Protein AF-0000000083542911 (afdb_homodimer)

Nearest PDB structures (foldseek):
  7opk-assembly1_A  TM=9.463E-01  e=7.053E-17  Thermochaetoides thermophila DSM 1495
  5fir-assembly5_I  TM=8.787E-01  e=2.063E-17  Caenorhabditis elegans
  6q8y-assembly1_z  TM=8.697E-01  e=1.049E-17  Saccharomyces cerevisiae
  9fms-assembly1_B  TM=9.116E-01  e=2.133E-16  Saccharomyces cerevisiae
  8yfr-assembly1_R  TM=8.924E-01  e=2.506E-13  Komagataella phaffii

Structure (mmCIF, N/CA/C/O backbone):
data_AF-0000000083542911-model_v1
#
loop_
_entity.id
_entity.type
_entity.pdbx_description
1 polymer 'Xrn1 N-terminal domain-containing protein'
#
loop_
_atom_site.group_PDB
_atom_site.id
_atom_site.type_symbol
_atom_site.label_atom_id
_atom_site.label_alt_id
_atom_site.label_comp_id
_atom_site.label_asym_id
_atom_site.label_entity_id
_atom_site.label_seq_id
_atom_site.pdbx_PDB_ins_code
_atom_site.Cartn_x
_atom_site.Cartn_y
_atom_site.Cartn_z
_atom_site.occupancy
_atom_site.B_iso_or_equiv
_atom_site.auth_seq_id
_atom_site.auth_comp_id
_atom_site.auth_asym_id
_atom_site.auth_atom_id
_atom_site.pdbx_PDB_model_num
ATOM 1 N N . MET A 1 1 ? -6.188 -12.906 -20.875 1 40.91 1 MET A N 1
ATOM 2 C CA . MET A 1 1 ? -6.098 -11.484 -20.562 1 40.91 1 MET A CA 1
ATOM 3 C C . MET A 1 1 ? -5.008 -11.227 -19.516 1 40.91 1 MET A C 1
ATOM 5 O O . MET A 1 1 ? -4.824 -12.016 -18.594 1 40.91 1 MET A O 1
ATOM 9 N N . LEU A 1 2 ? -4.004 -10.461 -19.922 1 53.75 2 LEU A N 1
ATOM 10 C CA . LEU A 1 2 ? -2.838 -10.188 -19.094 1 53.75 2 LEU A CA 1
ATOM 11 C C . LEU A 1 2 ? -3.26 -9.695 -17.703 1 53.75 2 LEU A C 1
ATOM 13 O O . LEU A 1 2 ? -4.199 -8.898 -17.594 1 53.75 2 LEU A O 1
ATOM 17 N N . SER A 1 3 ? -2.93 -10.5 -16.672 1 61.34 3 SER A N 1
ATOM 18 C CA . SER A 1 3 ? -3.273 -10.148 -15.305 1 61.34 3 SER A CA 1
ATOM 19 C C . SER A 1 3 ? -2.777 -8.75 -14.953 1 61.34 3 SER A C 1
ATOM 21 O O . SER A 1 3 ? -1.57 -8.5 -14.945 1 61.34 3 SER A O 1
ATOM 23 N N . ILE A 1 4 ? -3.604 -7.703 -15.336 1 64.44 4 ILE A N 1
ATOM 24 C CA . ILE A 1 4 ? -3.275 -6.344 -14.914 1 64.44 4 ILE A CA 1
ATOM 25 C C . ILE A 1 4 ? -3.598 -6.172 -13.43 1 64.44 4 ILE A C 1
ATOM 27 O O . ILE A 1 4 ? -4.68 -6.551 -12.977 1 64.44 4 ILE A O 1
ATOM 31 N N . PRO A 1 5 ? -2.443 -5.676 -12.773 1 71.88 5 PRO A N 1
ATOM 32 C CA . PRO A 1 5 ? -2.697 -5.457 -11.344 1 71.88 5 PRO A CA 1
ATOM 33 C C . PRO A 1 5 ? -3.902 -4.555 -11.094 1 71.88 5 PRO A C 1
ATOM 35 O O . PRO A 1 5 ? -4.133 -3.6 -11.836 1 71.88 5 PRO A O 1
ATOM 38 N N . GLU A 1 6 ? -4.82 -5.09 -10.398 1 77.62 6 GLU A N 1
ATOM 39 C CA . GLU A 1 6 ? -5.938 -4.301 -9.883 1 77.62 6 GLU A CA 1
ATOM 40 C C . GLU A 1 6 ? -5.887 -4.195 -8.359 1 77.62 6 GLU A C 1
ATOM 42 O O . GLU A 1 6 ? -5.309 -5.055 -7.695 1 77.62 6 GLU A O 1
ATOM 47 N N . PHE A 1 7 ? -6.242 -2.969 -7.895 1 86.75 7 PHE A N 1
ATOM 48 C CA . PHE A 1 7 ? -6.379 -2.793 -6.453 1 86.75 7 PHE A CA 1
ATOM 49 C C . PHE A 1 7 ? -7.848 -2.824 -6.039 1 86.75 7 PHE A C 1
ATOM 51 O O . PHE A 1 7 ? -8.672 -2.09 -6.59 1 86.75 7 PHE A O 1
ATOM 58 N N . ASP A 1 8 ? -8.125 -3.709 -5.098 1 92.25 8 ASP A N 1
ATOM 59 C CA . ASP A 1 8 ? -9.5 -3.766 -4.598 1 92.25 8 ASP A CA 1
ATOM 60 C C . ASP A 1 8 ? -9.719 -2.744 -3.482 1 92.25 8 ASP A C 1
ATOM 62 O O . ASP A 1 8 ? -10.68 -1.98 -3.516 1 92.25 8 ASP A O 1
ATOM 66 N N . ASN A 1 9 ? -8.773 -2.736 -2.594 1 92.88 9 ASN A N 1
ATOM 67 C CA . ASN A 1 9 ? -8.906 -1.873 -1.426 1 92.88 9 ASN A CA 1
ATOM 68 C C . ASN A 1 9 ? -7.699 -0.955 -1.265 1 92.88 9 ASN A C 1
ATOM 70 O O . ASN A 1 9 ? -6.562 -1.379 -1.473 1 92.88 9 ASN A O 1
ATOM 74 N N . LEU A 1 10 ? -7.965 0.301 -0.936 1 93.88 10 LEU A N 1
ATOM 75 C CA . LEU A 1 10 ? -6.934 1.281 -0.608 1 93.88 10 LEU A CA 1
ATOM 76 C C . LEU A 1 10 ? -7.117 1.807 0.812 1 93.88 10 LEU A C 1
ATOM 78 O O . LEU A 1 10 ? -8.211 2.25 1.179 1 93.88 10 LEU A O 1
ATOM 82 N N . TYR A 1 11 ? -6.062 1.705 1.579 1 92.19 11 TYR A N 1
ATOM 83 C CA . TYR A 1 11 ? -6.055 2.209 2.947 1 92.19 11 TYR A CA 1
ATOM 84 C C . TYR A 1 11 ? -5.008 3.301 3.123 1 92.19 11 TYR A C 1
ATOM 86 O O . TYR A 1 11 ? -3.822 3.082 2.863 1 92.19 11 TYR A O 1
ATOM 94 N N . LEU A 1 12 ? -5.504 4.43 3.613 1 92.12 12 LEU A N 1
ATOM 95 C CA . LEU A 1 12 ? -4.602 5.555 3.83 1 92.12 12 LEU A CA 1
ATOM 96 C C . LEU A 1 12 ? -4.492 5.883 5.316 1 92.12 12 LEU A C 1
ATOM 98 O O . LEU A 1 12 ? -5.504 6.129 5.977 1 92.12 12 LEU A O 1
ATOM 102 N N . ASP A 1 13 ? -3.318 5.824 5.809 1 88.5 13 ASP A N 1
ATOM 103 C CA . ASP A 1 13 ? -3.039 6.527 7.059 1 88.5 13 ASP A CA 1
ATOM 104 C C . ASP A 1 13 ? -2.855 8.023 6.816 1 88.5 13 ASP A C 1
ATOM 106 O O . ASP A 1 13 ? -1.821 8.453 6.301 1 88.5 13 ASP A O 1
ATOM 110 N N . MET A 1 14 ? -3.74 8.828 7.246 1 91.44 14 MET A N 1
ATOM 111 C CA . MET A 1 14 ? -3.84 10.234 6.867 1 91.44 14 MET A CA 1
ATOM 112 C C . MET A 1 14 ? -2.785 11.07 7.586 1 91.44 14 MET A C 1
ATOM 114 O O . MET A 1 14 ? -2.479 12.188 7.168 1 91.44 14 MET A O 1
ATOM 118 N N . ASN A 1 15 ? -2.271 10.547 8.695 1 84.56 15 ASN A N 1
ATOM 119 C CA . ASN A 1 15 ? -1.372 11.359 9.508 1 84.56 15 ASN A CA 1
ATOM 120 C C . ASN A 1 15 ? -0.119 11.758 8.734 1 84.56 15 ASN A C 1
ATOM 122 O O . ASN A 1 15 ? 0.344 12.898 8.828 1 84.56 15 ASN A O 1
ATOM 126 N N . GLY A 1 16 ? 0.337 10.844 7.988 1 82.88 16 GLY A N 1
ATOM 127 C CA . GLY A 1 16 ? 1.483 11.18 7.156 1 82.88 16 GLY A CA 1
ATOM 128 C C . GLY A 1 16 ? 1.177 12.234 6.113 1 82.88 16 GLY A C 1
ATOM 129 O O . GLY A 1 16 ? 1.995 13.117 5.855 1 82.88 16 GLY A O 1
ATOM 130 N N . ILE A 1 17 ? 0.087 12.164 5.523 1 89.38 17 ILE A N 1
ATOM 131 C CA . ILE A 1 17 ? -0.349 13.102 4.5 1 89.38 17 ILE A CA 1
ATOM 132 C C . ILE A 1 17 ? -0.564 14.484 5.125 1 89.38 17 ILE A C 1
ATOM 134 O O . ILE A 1 17 ? -0.103 15.492 4.59 1 89.38 17 ILE A O 1
ATOM 138 N N . ILE A 1 18 ? -1.2 14.5 6.273 1 90 18 ILE A N 1
ATOM 139 C CA . ILE A 1 18 ? -1.482 15.75 6.977 1 90 18 ILE A CA 1
ATOM 140 C C . ILE A 1 18 ? -0.172 16.422 7.363 1 90 18 ILE A C 1
ATOM 142 O O . ILE A 1 18 ? -0.017 17.641 7.176 1 90 18 ILE A O 1
ATOM 146 N N . HIS A 1 19 ? 0.696 15.664 7.793 1 84.5 19 HIS A N 1
ATOM 147 C CA . HIS A 1 19 ? 1.99 16.219 8.18 1 84.5 19 HIS A CA 1
ATOM 148 C C . HIS A 1 19 ? 2.721 16.812 6.984 1 84.5 19 HIS A C 1
ATOM 150 O O . HIS A 1 19 ? 3.221 17.938 7.047 1 84.5 19 HIS A O 1
ATOM 156 N N . GLN A 1 20 ? 2.744 16.094 5.973 1 85.06 20 GLN A N 1
ATOM 157 C CA . GLN A 1 20 ? 3.463 16.531 4.777 1 85.06 20 GLN A CA 1
ATOM 158 C C . GLN A 1 20 ? 2.85 17.797 4.195 1 85.06 20 GLN A C 1
ATOM 160 O O . GLN A 1 20 ? 3.564 18.656 3.67 1 85.06 20 GLN A O 1
ATOM 165 N N . CYS A 1 21 ? 1.582 17.891 4.27 1 90.69 21 CYS A N 1
ATOM 166 C CA . CYS A 1 21 ? 0.898 19.047 3.682 1 90.69 21 CYS A CA 1
ATOM 167 C C . CYS A 1 21 ? 0.958 20.25 4.609 1 90.69 21 CYS A C 1
ATOM 169 O O . CYS A 1 21 ? 0.817 21.391 4.164 1 90.69 21 CYS A O 1
ATOM 171 N N . SER A 1 22 ? 1.213 20 5.906 1 89.12 22 SER A N 1
ATOM 172 C CA . SER A 1 22 ? 1.253 21.094 6.863 1 89.12 22 SER A CA 1
ATOM 173 C C . SER A 1 22 ? 2.686 21.547 7.129 1 89.12 22 SER A C 1
ATOM 175 O O . SER A 1 22 ? 2.928 22.719 7.449 1 89.12 22 SER A O 1
ATOM 177 N N . HIS A 1 23 ? 3.576 20.594 7.066 1 83.69 23 HIS A N 1
ATOM 178 C CA . HIS A 1 23 ? 4.988 20.859 7.324 1 83.69 23 HIS A CA 1
ATOM 179 C C . HIS A 1 23 ? 5.875 20.234 6.254 1 83.69 23 HIS A C 1
ATOM 181 O O . HIS A 1 23 ? 6.695 19.375 6.551 1 83.69 23 HIS A O 1
ATOM 187 N N . PRO A 1 24 ? 5.781 20.719 5.055 1 76.5 24 PRO A N 1
ATOM 188 C CA . PRO A 1 24 ? 6.582 20.141 3.977 1 76.5 24 PRO A CA 1
ATOM 189 C C . PRO A 1 24 ? 8.086 20.297 4.195 1 76.5 24 PRO A C 1
ATOM 191 O O . PRO A 1 24 ? 8.875 19.5 3.699 1 76.5 24 PRO A O 1
ATOM 194 N N . ASN A 1 25 ? 8.43 21.406 4.848 1 75.69 25 ASN A N 1
ATOM 195 C CA . ASN A 1 25 ? 9.82 21.672 5.215 1 75.69 25 ASN A CA 1
ATOM 196 C C . ASN A 1 25 ? 9.93 22.219 6.633 1 75.69 25 ASN A C 1
ATOM 198 O O . ASN A 1 25 ? 9.93 23.438 6.832 1 75.69 25 ASN A O 1
ATOM 202 N N . ASP A 1 26 ? 10.195 21.359 7.535 1 72.5 26 ASP A N 1
ATOM 203 C CA . ASP A 1 26 ? 10.195 21.719 8.945 1 72.5 26 ASP A CA 1
ATOM 204 C C . ASP A 1 26 ? 11.359 22.656 9.273 1 72.5 26 ASP A C 1
ATOM 206 O O . ASP A 1 26 ? 11.305 23.406 10.242 1 72.5 26 ASP A O 1
ATOM 210 N N . GLU 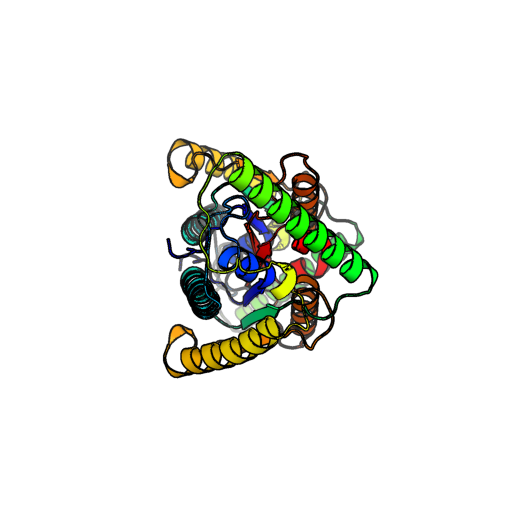A 1 27 ? 12.289 22.641 8.422 1 74.69 27 GLU A N 1
ATOM 211 C CA . GLU A 1 27 ? 13.508 23.375 8.758 1 74.69 27 GLU A CA 1
ATOM 212 C C . GLU A 1 27 ? 13.438 24.812 8.266 1 74.69 27 GLU A C 1
ATOM 214 O O . GLU A 1 27 ? 14.203 25.672 8.719 1 74.69 27 GLU A O 1
ATOM 219 N N . ASP A 1 28 ? 12.492 25.094 7.461 1 81.88 28 ASP A N 1
ATOM 220 C CA . ASP A 1 28 ? 12.406 26.438 6.887 1 81.88 28 ASP A CA 1
ATOM 221 C C . ASP A 1 28 ? 11.633 27.391 7.809 1 81.88 28 ASP A C 1
ATOM 223 O O . ASP A 1 28 ? 10.406 27.328 7.867 1 81.88 28 ASP A O 1
ATOM 227 N N . VAL A 1 29 ? 12.32 28.266 8.422 1 83.75 29 VAL A N 1
ATOM 228 C CA . VAL A 1 29 ? 11.727 29.172 9.398 1 83.75 29 VAL A CA 1
ATOM 229 C C . VAL A 1 29 ? 10.898 30.234 8.672 1 83.75 29 VAL A C 1
ATOM 231 O O . VAL A 1 29 ? 10.102 30.938 9.297 1 83.75 29 VAL A O 1
ATOM 234 N N . HIS A 1 30 ? 11.078 30.375 7.395 1 86.62 30 HIS A N 1
ATOM 235 C CA . HIS A 1 30 ? 10.359 31.406 6.641 1 86.62 30 HIS A CA 1
ATOM 236 C C . HIS A 1 30 ? 9.047 30.859 6.09 1 86.62 30 HIS A C 1
ATOM 238 O O . HIS A 1 30 ? 8.219 31.625 5.59 1 86.62 30 HIS A O 1
ATOM 244 N N . PHE A 1 31 ? 8.859 29.578 6.254 1 87.19 31 PHE A N 1
ATOM 245 C CA . PHE A 1 31 ? 7.699 28.938 5.645 1 87.19 31 PHE A CA 1
ATOM 246 C C . PHE A 1 31 ? 6.43 29.266 6.418 1 87.19 31 PHE A C 1
ATOM 248 O O . PHE A 1 31 ? 6.41 29.203 7.648 1 87.19 31 PHE A O 1
ATOM 255 N N . ARG A 1 32 ? 5.438 29.812 5.574 1 89 32 ARG A N 1
ATOM 256 C CA . ARG A 1 32 ? 4.098 30.047 6.102 1 89 32 ARG A CA 1
ATOM 257 C C . ARG A 1 32 ? 3.037 29.391 5.215 1 89 32 ARG A C 1
ATOM 259 O O . ARG A 1 32 ? 3.195 29.328 3.996 1 89 32 ARG A O 1
ATOM 266 N N . ILE A 1 33 ? 2.002 28.906 5.926 1 90.19 33 ILE A N 1
ATOM 267 C CA . ILE A 1 33 ? 0.922 28.266 5.18 1 90.19 33 ILE A CA 1
ATOM 268 C C . ILE A 1 33 ? -0.397 28.453 5.926 1 90.19 33 ILE A C 1
ATOM 270 O O . ILE A 1 33 ? -0.437 28.375 7.156 1 90.19 33 ILE A O 1
ATOM 274 N N . SER A 1 34 ? -1.466 28.781 5.137 1 91.31 34 SER A N 1
ATOM 275 C CA . SER A 1 34 ? -2.783 28.922 5.75 1 91.31 34 SER A CA 1
ATOM 276 C C . SER A 1 34 ? -3.455 27.562 5.938 1 91.31 34 SER A C 1
ATOM 278 O O . SER A 1 34 ? -3.109 26.594 5.262 1 91.31 34 SER A O 1
ATOM 280 N N . GLU A 1 35 ? -4.414 27.547 6.828 1 93.12 35 GLU A N 1
ATOM 281 C CA . GLU A 1 35 ? -5.18 26.328 7.031 1 93.12 35 GLU A CA 1
ATOM 282 C C . GLU A 1 35 ? -5.93 25.922 5.766 1 93.12 35 GLU A C 1
ATOM 284 O O . GLU A 1 35 ? -6.02 24.734 5.438 1 93.12 35 GLU A O 1
ATOM 289 N N . GLU A 1 36 ? -6.398 26.922 5.102 1 93.88 36 GLU A N 1
ATOM 290 C CA . GLU A 1 36 ? -7.133 26.656 3.867 1 93.88 36 GLU A CA 1
ATOM 291 C C . GLU A 1 36 ? -6.238 25.984 2.83 1 93.88 36 GLU A C 1
ATOM 293 O O . GLU A 1 36 ? -6.672 25.047 2.139 1 93.88 36 GLU A O 1
ATOM 298 N N . LYS A 1 37 ? -5.043 26.484 2.758 1 93.75 37 LYS A N 1
ATOM 299 C CA . LYS A 1 37 ? -4.105 25.891 1.802 1 93.75 37 LYS A CA 1
ATOM 300 C C . LYS A 1 37 ? -3.719 24.484 2.209 1 93.75 37 LYS A C 1
ATOM 302 O O . LYS A 1 37 ? -3.572 23.594 1.354 1 93.75 37 LYS A O 1
ATOM 307 N N . ILE A 1 38 ? -3.562 24.266 3.484 1 94.31 38 ILE A N 1
ATOM 308 C CA . ILE A 1 38 ? -3.236 22.938 3.986 1 94.31 38 ILE A CA 1
ATOM 309 C C . ILE A 1 38 ? -4.336 21.953 3.594 1 94.31 38 ILE A C 1
ATOM 311 O O . ILE A 1 38 ? -4.059 20.875 3.055 1 94.31 38 ILE A O 1
ATOM 315 N N . ILE A 1 39 ? -5.559 22.359 3.764 1 95.69 39 ILE A N 1
ATOM 316 C CA . ILE A 1 39 ? -6.703 21.5 3.492 1 95.69 39 ILE A CA 1
ATOM 317 C C . ILE A 1 39 ? -6.801 21.234 1.993 1 95.69 39 ILE A C 1
ATOM 319 O O . ILE A 1 39 ? -7.004 20.094 1.574 1 95.69 39 ILE A O 1
ATOM 323 N N . ALA A 1 40 ? -6.566 22.234 1.233 1 95.62 40 ALA A N 1
ATOM 324 C CA . ALA A 1 40 ? -6.586 22.062 -0.218 1 95.62 40 ALA A CA 1
ATOM 325 C C . ALA A 1 40 ? -5.504 21.094 -0.678 1 95.62 40 ALA A C 1
ATOM 327 O O . ALA A 1 40 ? -5.734 20.281 -1.569 1 95.62 40 ALA A O 1
ATOM 328 N N . ASP A 1 41 ? -4.371 21.219 -0.087 1 94.62 41 ASP A N 1
ATOM 329 C CA . ASP A 1 41 ? -3.262 20.344 -0.439 1 94.62 41 ASP A CA 1
ATOM 330 C C . ASP A 1 41 ? -3.562 18.906 -0.052 1 94.62 41 ASP A C 1
ATOM 332 O O . ASP A 1 41 ? -3.207 17.969 -0.779 1 94.62 41 ASP A O 1
ATOM 336 N N . ILE A 1 42 ? -4.18 18.734 1.059 1 95.19 42 ILE A N 1
ATOM 337 C CA . ILE A 1 42 ? -4.562 17.391 1.507 1 95.19 42 ILE A CA 1
ATOM 338 C C . ILE A 1 42 ? -5.555 16.781 0.52 1 95.19 42 ILE A C 1
ATOM 340 O O . ILE A 1 42 ? -5.398 15.641 0.103 1 95.19 42 ILE A O 1
ATOM 344 N N . PHE A 1 43 ? -6.523 17.578 0.085 1 96.56 43 PHE A N 1
ATOM 345 C CA . PHE A 1 43 ? -7.496 17.094 -0.891 1 96.56 43 PHE A CA 1
ATOM 346 C C . PHE A 1 43 ? -6.809 16.672 -2.18 1 96.56 43 PHE A C 1
ATOM 348 O O . PHE A 1 43 ? -7.094 15.602 -2.719 1 96.56 43 PHE A O 1
ATOM 355 N N . HIS A 1 44 ? -5.965 17.484 -2.523 1 95 44 HIS A N 1
ATOM 356 C CA . HIS A 1 44 ? -5.242 17.203 -3.758 1 95 44 HIS A CA 1
ATOM 357 C C . HIS A 1 44 ? -4.418 15.922 -3.631 1 95 44 HIS A C 1
ATOM 359 O O . HIS A 1 44 ? -4.426 15.078 -4.535 1 95 44 HIS A O 1
ATOM 365 N N . TYR A 1 45 ? -3.748 15.844 -2.521 1 94.31 45 TYR A N 1
ATOM 366 C CA . TYR A 1 45 ? -2.924 1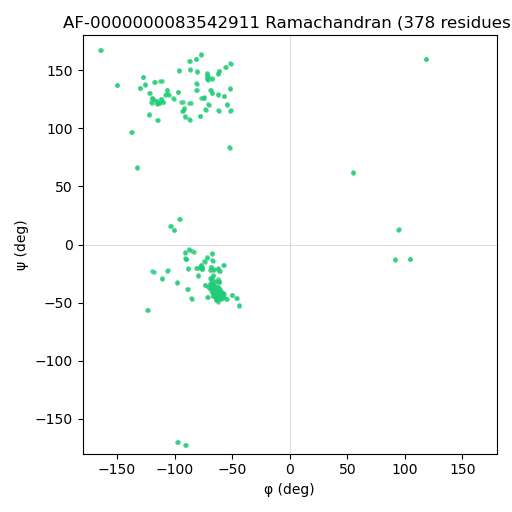4.664 -2.25 1 94.31 45 TYR A CA 1
ATOM 367 C C . TYR A 1 45 ? -3.756 13.391 -2.303 1 94.31 45 TYR A 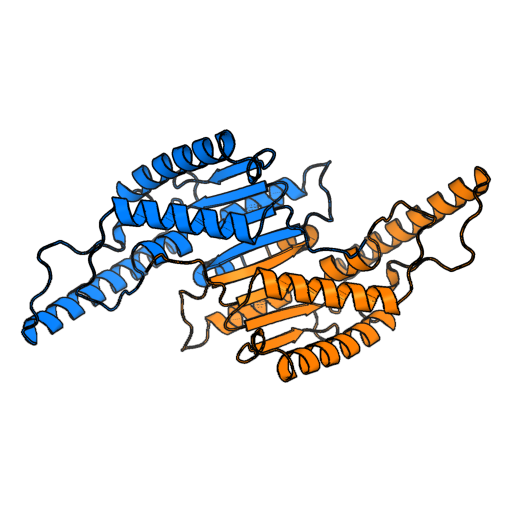C 1
ATOM 369 O O . TYR A 1 45 ? -3.383 12.43 -2.977 1 94.31 45 TYR A O 1
ATOM 377 N N . VAL A 1 46 ? -4.871 13.398 -1.72 1 95.5 46 VAL A N 1
ATOM 378 C CA . VAL A 1 46 ? -5.766 12.242 -1.658 1 95.5 46 VAL A CA 1
ATOM 379 C C . VAL A 1 46 ? -6.293 11.922 -3.055 1 95.5 46 VAL A C 1
ATOM 381 O O . VAL A 1 46 ? -6.32 10.758 -3.463 1 95.5 46 VAL A O 1
ATOM 384 N N . GLU A 1 47 ? -6.609 12.891 -3.758 1 95 47 GLU A N 1
ATOM 385 C CA . GLU A 1 47 ? -7.133 12.695 -5.105 1 95 47 GLU A CA 1
ATOM 386 C C . GLU A 1 47 ? -6.09 12.055 -6.016 1 95 47 GLU A C 1
ATOM 388 O O . GLU A 1 47 ? -6.41 11.156 -6.801 1 95 47 GLU A O 1
ATOM 393 N N . VAL A 1 48 ? -4.949 12.523 -5.926 1 93.75 48 VAL A N 1
ATOM 394 C CA . VAL A 1 48 ? -3.879 11.984 -6.758 1 93.75 48 VAL A CA 1
ATOM 395 C C . VAL A 1 48 ? -3.643 10.516 -6.406 1 93.75 48 VAL A C 1
ATOM 397 O O . VAL A 1 48 ? -3.529 9.664 -7.297 1 93.75 48 VAL A O 1
ATOM 400 N N . LEU A 1 49 ? -3.617 10.219 -5.086 1 93.38 49 LEU A N 1
ATOM 401 C CA . LEU A 1 49 ? -3.436 8.836 -4.664 1 93.38 49 LEU A CA 1
ATOM 402 C C . LEU A 1 49 ? -4.559 7.949 -5.203 1 93.38 49 LEU A C 1
ATOM 404 O O . LEU A 1 49 ? -4.305 6.852 -5.695 1 93.38 49 LEU A O 1
ATOM 408 N N . PHE A 1 50 ? -5.75 8.453 -5.152 1 94.88 50 PHE A N 1
ATOM 409 C CA . PHE A 1 50 ? -6.898 7.695 -5.637 1 94.88 50 PHE A CA 1
ATOM 410 C C . PHE A 1 50 ? -6.781 7.438 -7.137 1 94.88 50 PHE A C 1
ATOM 412 O O . PHE A 1 50 ? -7.066 6.336 -7.605 1 94.88 50 PHE A O 1
ATOM 419 N N . ARG A 1 51 ? -6.281 8.398 -7.805 1 92.75 51 ARG A N 1
ATOM 420 C CA . ARG A 1 51 ? -6.164 8.281 -9.258 1 92.75 51 ARG A CA 1
ATOM 421 C C . ARG A 1 51 ? -5.043 7.32 -9.641 1 92.75 51 ARG A C 1
ATOM 423 O O . ARG A 1 51 ? -5.141 6.621 -10.648 1 92.75 51 ARG A O 1
ATOM 430 N N . ILE A 1 52 ? -4.047 7.328 -8.875 1 90.38 52 ILE A N 1
ATOM 431 C CA . ILE A 1 52 ? -2.914 6.453 -9.148 1 90.38 52 ILE A CA 1
ATOM 432 C C . ILE A 1 52 ? -3.299 5.004 -8.867 1 90.38 52 ILE A C 1
ATOM 434 O O . ILE A 1 52 ? -3.092 4.121 -9.703 1 90.38 52 ILE A O 1
ATOM 438 N N . ILE A 1 53 ? -3.967 4.754 -7.727 1 89.62 53 ILE A N 1
ATOM 439 C CA . ILE A 1 53 ? -4.191 3.395 -7.246 1 89.62 53 ILE A CA 1
ATOM 440 C C . ILE A 1 53 ? -5.488 2.848 -7.832 1 89.62 53 ILE A C 1
ATOM 442 O O . ILE A 1 53 ? -5.602 1.65 -8.102 1 89.62 53 ILE A O 1
ATOM 446 N N . LYS A 1 54 ? -6.52 3.668 -7.957 1 92.69 54 LYS A N 1
ATOM 447 C CA . LYS A 1 54 ? -7.82 3.34 -8.539 1 92.69 54 LYS A CA 1
ATOM 448 C C . LYS A 1 54 ? -8.438 2.129 -7.848 1 92.69 54 LYS A C 1
ATOM 450 O O . LYS A 1 54 ? -8.703 1.109 -8.492 1 92.69 54 LYS A O 1
ATOM 455 N N . PRO A 1 55 ? -8.695 2.312 -6.547 1 94.62 55 PRO A N 1
ATOM 456 C CA . PRO A 1 55 ? -9.344 1.199 -5.852 1 94.62 55 PRO A CA 1
ATOM 457 C C . PRO A 1 55 ? -10.719 0.87 -6.43 1 94.62 55 PRO A C 1
ATOM 459 O O . PRO A 1 55 ? -11.461 1.774 -6.828 1 94.62 55 PRO A O 1
ATOM 462 N N . LYS A 1 56 ? -11.094 -0.423 -6.336 1 94.94 56 LYS A N 1
ATOM 463 C CA . LYS A 1 56 ? -12.328 -0.849 -6.98 1 94.94 56 LYS A CA 1
ATOM 464 C C . LYS A 1 56 ? -13.43 -1.104 -5.949 1 94.94 56 LYS A C 1
ATOM 466 O O . LYS A 1 56 ? -14.617 -1.051 -6.273 1 94.94 56 LYS A O 1
ATOM 471 N N . LYS A 1 57 ? -13.086 -1.368 -4.703 1 95.06 57 LYS A N 1
ATOM 472 C CA . LYS A 1 57 ? -14.102 -1.816 -3.762 1 95.06 57 LYS A CA 1
ATOM 473 C C . LYS A 1 57 ? -14.172 -0.9 -2.543 1 95.06 57 LYS A C 1
ATOM 475 O O . LYS A 1 57 ? -15.219 -0.332 -2.24 1 95.06 57 LYS A O 1
ATOM 480 N N . ILE A 1 58 ? -13.016 -0.743 -1.874 1 96 58 ILE A N 1
ATOM 481 C CA . ILE A 1 58 ? -13.023 -0.013 -0.611 1 96 58 ILE A CA 1
ATOM 482 C C . ILE A 1 58 ? -11.93 1.051 -0.622 1 96 58 ILE A C 1
ATOM 484 O O . ILE A 1 58 ? -10.812 0.796 -1.077 1 96 58 ILE A O 1
ATOM 488 N N . PHE A 1 59 ? -12.328 2.193 -0.187 1 97.06 59 PHE A N 1
ATOM 489 C CA . PHE A 1 59 ? -11.383 3.268 0.105 1 97.06 59 PHE A CA 1
ATOM 490 C C . PHE A 1 59 ? -11.508 3.721 1.555 1 97.06 59 PHE A C 1
ATOM 492 O O . PHE A 1 59 ? -12.531 4.293 1.944 1 97.06 59 PHE A O 1
ATOM 499 N N . PHE A 1 60 ? -10.398 3.422 2.371 1 95.62 60 PHE A N 1
ATOM 500 C CA . PHE A 1 60 ? -10.43 3.662 3.809 1 95.62 60 PHE A CA 1
ATOM 501 C C . PHE A 1 60 ? -9.406 4.719 4.199 1 95.62 60 PHE A C 1
ATOM 503 O O . PHE A 1 60 ? -8.219 4.578 3.904 1 95.62 60 PHE A O 1
ATOM 510 N N . MET A 1 61 ? -9.898 5.805 4.852 1 95.31 61 MET A N 1
ATOM 511 C CA . MET A 1 61 ? -9.031 6.855 5.371 1 95.31 61 MET A CA 1
ATOM 512 C C . MET A 1 61 ? -9.062 6.887 6.895 1 95.31 61 MET A C 1
ATOM 514 O O . MET A 1 61 ? -10.125 7.047 7.496 1 95.31 61 MET A O 1
ATOM 518 N N . ALA A 1 62 ? -7.871 6.723 7.457 1 92.06 62 ALA A N 1
ATOM 519 C CA . ALA A 1 62 ? -7.793 6.723 8.914 1 92.06 62 ALA A CA 1
ATOM 520 C C . ALA A 1 62 ? -7.098 7.984 9.422 1 92.06 62 ALA A C 1
ATOM 522 O O . ALA A 1 62 ? -5.953 8.258 9.062 1 92.06 62 ALA A O 1
ATOM 523 N N . VAL A 1 63 ? -7.789 8.688 10.242 1 88.94 63 VAL A N 1
ATOM 524 C CA . VAL A 1 63 ? -7.215 9.82 10.961 1 88.94 63 VAL A CA 1
ATOM 525 C C . VAL A 1 63 ? -7.004 9.453 12.43 1 88.94 63 VAL A C 1
ATOM 527 O O . VAL A 1 63 ? -7.891 8.875 13.062 1 88.94 63 VAL A O 1
ATOM 530 N N . ASP A 1 64 ? -5.828 9.758 12.977 1 81.94 64 ASP A N 1
ATOM 531 C CA . ASP A 1 64 ? -5.5 9.375 14.344 1 81.94 64 ASP A CA 1
ATOM 532 C C . ASP A 1 64 ? -6.523 9.93 15.328 1 81.94 64 ASP A C 1
ATOM 534 O O . ASP A 1 64 ? -6.914 11.102 15.234 1 81.94 64 ASP A O 1
ATOM 538 N N . GLY A 1 65 ? -7.016 9.062 16.109 1 78.69 65 GLY A N 1
ATOM 539 C CA . GLY A 1 65 ? -7.824 9.469 17.25 1 78.69 65 GLY A CA 1
ATOM 540 C C . GLY A 1 65 ? -7.043 9.523 18.547 1 78.69 65 GLY A C 1
ATOM 541 O O . GLY A 1 65 ? -5.812 9.633 18.531 1 78.69 65 GLY A O 1
ATOM 542 N N . VAL A 1 66 ? -7.773 9.672 19.578 1 72.62 66 VAL A N 1
ATOM 543 C CA . VAL A 1 66 ? -7.141 9.719 20.891 1 72.62 66 VAL A CA 1
ATOM 544 C C . VAL A 1 66 ? -6.43 8.391 21.156 1 72.62 66 VAL A C 1
ATOM 546 O O . VAL A 1 66 ? -6.973 7.32 20.891 1 72.62 66 VAL A O 1
ATOM 549 N N . ALA A 1 67 ? -5.078 8.5 21.266 1 68.12 67 ALA A N 1
ATOM 550 C CA . ALA A 1 67 ? -4.246 7.32 21.5 1 68.12 67 ALA A CA 1
ATOM 551 C C . ALA A 1 67 ? -4.109 7.023 22.984 1 68.12 67 ALA A C 1
ATOM 553 O O . ALA A 1 67 ? -4.418 7.871 23.828 1 68.12 67 AL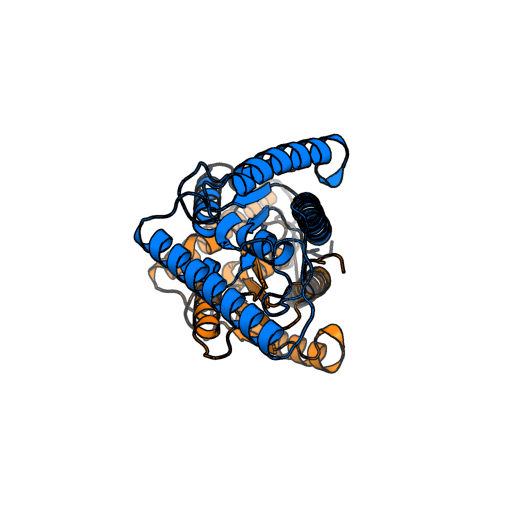A A O 1
ATOM 554 N N . PRO A 1 68 ? -3.781 5.77 23.172 1 66.88 68 PRO A N 1
ATOM 555 C CA . PRO A 1 68 ? -3.453 5.492 24.578 1 66.88 68 PRO A CA 1
ATOM 556 C C . PRO A 1 68 ? -2.416 6.461 25.141 1 66.88 68 PRO A C 1
ATOM 558 O O . PRO A 1 68 ? -1.654 7.066 24.391 1 66.88 68 PRO A O 1
ATOM 561 N N . ARG A 1 69 ? -2.475 6.578 26.469 1 64 69 ARG A N 1
ATOM 562 C CA . ARG A 1 69 ? -1.677 7.566 27.188 1 64 69 ARG A CA 1
ATOM 563 C C . ARG A 1 69 ? -0.212 7.496 26.766 1 64 69 ARG A C 1
ATOM 565 O O . ARG A 1 69 ? 0.44 8.531 26.594 1 64 69 ARG A O 1
ATOM 572 N N . ALA A 1 70 ? 0.272 6.262 26.656 1 63.25 70 ALA A N 1
ATOM 573 C CA . ALA A 1 70 ? 1.685 6.098 26.328 1 63.25 70 ALA A CA 1
ATOM 574 C C . ALA A 1 70 ? 1.993 6.676 24.953 1 63.25 70 ALA A C 1
ATOM 576 O O . ALA A 1 70 ? 2.965 7.414 24.781 1 63.25 70 ALA A O 1
ATOM 577 N N . LYS A 1 71 ? 1.164 6.301 24.062 1 68.88 71 LYS A N 1
ATOM 578 C CA . LYS A 1 71 ? 1.356 6.801 22.703 1 68.88 71 LYS A CA 1
ATOM 579 C C . LYS A 1 71 ? 1.113 8.305 22.625 1 68.88 71 LYS A C 1
ATOM 581 O O . LYS A 1 71 ? 1.815 9.023 21.906 1 68.88 71 LYS A O 1
ATOM 586 N N . MET A 1 72 ? 0.188 8.68 23.5 1 69.31 72 MET A N 1
ATOM 587 C CA . MET A 1 72 ? -0.104 10.109 23.578 1 69.31 72 MET A CA 1
ATOM 588 C C . MET A 1 72 ? 1.115 10.891 24.047 1 69.31 72 MET A C 1
ATOM 590 O O . MET A 1 72 ? 1.424 11.953 23.516 1 69.31 72 MET A O 1
ATOM 594 N N . ASN A 1 73 ? 1.734 10.234 25.016 1 70.06 73 ASN A N 1
ATOM 595 C CA . ASN A 1 73 ? 2.922 10.883 25.562 1 70.06 73 ASN A CA 1
ATOM 596 C C . ASN A 1 73 ? 4.047 10.953 24.547 1 70.06 73 ASN A C 1
ATOM 598 O O . ASN A 1 73 ? 4.746 11.961 24.438 1 70.06 73 ASN A O 1
ATOM 602 N N . GLN A 1 74 ? 4.164 9.914 23.781 1 71.5 74 GLN A N 1
ATOM 603 C CA . GLN A 1 74 ? 5.176 9.883 22.734 1 71.5 74 GLN A CA 1
ATOM 604 C C . GLN A 1 74 ? 4.895 10.938 21.672 1 71.5 74 GLN A C 1
ATOM 606 O O . GLN A 1 74 ? 5.801 11.648 21.234 1 71.5 74 GLN A O 1
ATOM 611 N N . GLN A 1 75 ? 3.662 10.992 21.328 1 69.38 75 GLN A N 1
ATOM 612 C CA . GLN A 1 75 ? 3.256 11.953 20.312 1 69.38 75 GLN A CA 1
ATOM 613 C C . GLN A 1 75 ? 3.439 13.391 20.812 1 69.38 75 GLN A C 1
ATOM 615 O O . GLN A 1 75 ? 3.949 14.242 20.078 1 69.38 75 GLN A O 1
ATOM 620 N N . ARG A 1 76 ? 3.057 13.539 22.031 1 68.06 76 ARG A N 1
ATOM 621 C CA . ARG A 1 76 ? 3.207 14.859 22.641 1 68.06 76 ARG A CA 1
ATOM 622 C C . ARG A 1 76 ? 4.676 15.266 22.719 1 68.06 76 ARG A C 1
ATOM 624 O O . ARG A 1 76 ? 5.027 16.406 22.438 1 68.06 76 ARG A O 1
ATOM 631 N N . GLY A 1 77 ? 5.434 14.273 23.188 1 72.81 77 GLY A N 1
ATOM 632 C CA . GLY A 1 77 ? 6.863 14.531 23.266 1 72.81 77 GLY A CA 1
ATOM 633 C C . GLY A 1 77 ? 7.473 14.906 21.922 1 72.81 77 GLY A C 1
ATOM 634 O O . GLY A 1 77 ? 8.273 15.844 21.844 1 72.81 77 GLY A O 1
ATOM 635 N N . ARG A 1 78 ? 7.066 14.227 20.906 1 73.19 78 ARG A N 1
ATOM 636 C CA . ARG A 1 78 ? 7.574 14.516 19.578 1 73.19 78 ARG A CA 1
ATOM 637 C C . ARG A 1 78 ? 7.168 15.914 19.125 1 73.19 78 ARG A C 1
ATOM 639 O O . ARG A 1 78 ? 7.973 16.641 18.547 1 73.19 78 ARG A O 1
ATOM 646 N N . ARG A 1 79 ? 5.992 16.266 19.391 1 72.56 79 ARG A N 1
ATOM 647 C CA . ARG A 1 79 ? 5.48 17.562 18.984 1 72.56 79 ARG A CA 1
ATOM 648 C C . ARG A 1 79 ? 6.152 18.688 19.766 1 72.56 79 ARG A C 1
ATOM 650 O O . ARG A 1 79 ? 6.434 19.75 19.219 1 72.56 79 ARG A O 1
ATOM 657 N N . PHE A 1 80 ? 6.383 18.406 21.047 1 74.69 80 PHE A N 1
ATOM 658 C CA . PHE A 1 80 ? 7.078 19.375 21.891 1 74.69 80 PHE A CA 1
ATOM 659 C C . PHE A 1 80 ? 8.492 19.625 21.359 1 74.69 80 PHE A C 1
ATOM 661 O O . PHE A 1 80 ? 8.922 20.781 21.266 1 74.69 80 PHE A O 1
ATOM 668 N N . ARG A 1 81 ? 9.109 18.578 21.047 1 79.62 81 ARG A N 1
ATOM 669 C CA . ARG A 1 81 ? 10.469 18.703 20.516 1 79.62 81 ARG A CA 1
ATOM 670 C C . ARG A 1 81 ? 10.492 19.484 19.219 1 79.62 81 ARG A C 1
ATOM 672 O O . ARG A 1 81 ? 11.344 20.359 19.031 1 79.62 81 ARG A O 1
ATOM 679 N N . SER A 1 82 ? 9.555 19.172 18.359 1 77.06 82 SER A N 1
ATOM 680 C CA . SER A 1 82 ? 9.477 19.875 17.078 1 77.06 82 SER A CA 1
ATOM 681 C C . SER A 1 82 ? 9.219 21.359 17.266 1 77.06 82 SER A C 1
ATOM 683 O O . SER A 1 82 ? 9.82 22.203 16.594 1 77.06 82 SER A O 1
ATOM 685 N N . ALA A 1 83 ? 8.344 21.688 18.172 1 77.31 83 ALA A N 1
ATOM 686 C CA . ALA A 1 83 ? 8.031 23.078 18.484 1 77.31 83 ALA A CA 1
ATOM 687 C C . ALA A 1 83 ? 9.25 23.812 19.031 1 77.31 83 ALA A C 1
ATOM 689 O O . ALA A 1 83 ? 9.531 24.953 18.641 1 77.31 83 ALA A O 1
ATOM 690 N N . LYS A 1 84 ? 9.93 23.125 19.906 1 83.94 84 LYS A N 1
ATOM 691 C CA . LYS A 1 84 ? 11.125 23.703 20.5 1 83.94 84 LYS A CA 1
ATOM 692 C C . LYS A 1 84 ? 12.203 23.953 19.438 1 83.94 84 LYS A C 1
ATOM 694 O O . LYS A 1 84 ? 12.828 25.016 19.422 1 83.94 84 LYS A O 1
ATOM 699 N N . GLU A 1 85 ? 12.383 22.984 18.672 1 84.81 85 GLU A N 1
ATOM 700 C CA . GLU A 1 85 ? 13.367 23.109 17.594 1 84.81 85 GLU A CA 1
ATOM 701 C C . GLU A 1 85 ? 13.016 24.266 16.656 1 84.81 85 GLU A C 1
ATOM 703 O O . GLU A 1 85 ? 13.898 25 16.219 1 84.81 85 GLU A O 1
ATOM 708 N N . ALA A 1 86 ? 11.789 24.406 16.359 1 81.81 86 ALA A N 1
ATOM 709 C CA . ALA A 1 86 ? 11.336 25.5 15.516 1 81.81 86 ALA A CA 1
ATOM 710 C C . ALA A 1 86 ? 11.602 26.844 16.172 1 81.81 86 ALA A C 1
ATOM 712 O O . ALA A 1 86 ? 12.055 27.781 15.5 1 81.81 86 ALA A O 1
ATOM 713 N N . GLU A 1 87 ? 11.352 26.922 17.391 1 83.75 87 GLU A N 1
ATOM 714 C CA . GLU A 1 87 ? 11.594 28.156 18.125 1 83.75 87 GLU A CA 1
ATOM 715 C C . GLU A 1 87 ? 13.078 28.516 18.125 1 83.75 87 GLU A C 1
ATOM 717 O O . GLU A 1 87 ? 13.445 29.672 17.969 1 83.75 87 GLU A O 1
ATOM 722 N N . GLU A 1 88 ? 13.867 27.516 18.328 1 89.38 88 GLU A N 1
ATOM 723 C CA . GLU A 1 88 ? 15.312 27.734 18.344 1 89.38 88 GLU A CA 1
ATOM 724 C C . GLU A 1 88 ? 15.805 28.219 16.984 1 89.38 88 GLU A C 1
ATOM 726 O O . GLU A 1 88 ? 16.656 29.094 16.906 1 89.38 88 GLU A O 1
ATOM 731 N N . LYS A 1 89 ? 15.258 27.672 15.992 1 87.88 89 LYS A N 1
ATOM 732 C CA . LYS A 1 89 ? 15.648 28.062 14.648 1 87.88 89 LYS A CA 1
ATOM 733 C C . LYS A 1 89 ? 15.219 29.5 14.336 1 87.88 89 LYS A C 1
ATOM 735 O O . LYS A 1 89 ? 15.945 30.25 13.688 1 87.88 89 LYS A O 1
ATOM 740 N N . ILE A 1 90 ? 14.094 29.922 14.805 1 86.75 90 ILE A N 1
ATOM 741 C CA . ILE A 1 90 ? 13.602 31.281 14.641 1 86.75 90 ILE A CA 1
ATOM 742 C C . ILE A 1 90 ? 14.516 32.25 15.375 1 86.75 90 ILE A C 1
ATOM 744 O O . ILE A 1 90 ? 14.914 33.281 14.82 1 86.75 90 ILE A O 1
ATOM 748 N N . LYS A 1 91 ? 14.852 31.828 16.531 1 90.5 91 LYS A N 1
ATOM 749 C CA . LYS A 1 91 ? 15.742 32.656 17.328 1 90.5 91 LYS A CA 1
ATOM 750 C C . LYS A 1 91 ? 17.094 32.844 16.641 1 90.5 91 LYS A C 1
ATOM 752 O O . LYS A 1 91 ? 17.609 33.969 16.562 1 90.5 91 LYS A O 1
ATOM 757 N N . LYS A 1 92 ? 17.547 31.75 16.172 1 92.44 92 LYS A N 1
ATOM 758 C CA . LYS A 1 92 ? 18.828 31.797 15.492 1 92.44 92 LYS A CA 1
ATOM 759 C C . LYS A 1 92 ? 18.766 32.656 14.227 1 92.44 92 LYS A C 1
ATOM 761 O O . LYS A 1 92 ? 19.688 33.406 13.93 1 92.44 92 LYS A O 1
ATOM 766 N N . ALA A 1 93 ? 17.719 32.594 13.531 1 91.38 93 ALA A N 1
ATOM 767 C CA . ALA A 1 93 ? 17.531 33.375 12.32 1 91.38 93 ALA A CA 1
ATOM 768 C C . ALA A 1 93 ? 17.438 34.875 12.648 1 91.38 93 ALA A C 1
ATOM 770 O O . ALA A 1 93 ? 18.016 35.719 11.953 1 91.38 93 ALA A O 1
ATOM 771 N N . LEU A 1 94 ? 16.766 35.188 13.711 1 90.56 94 LEU A N 1
ATOM 772 C CA . LEU A 1 94 ? 16.625 36.562 14.148 1 90.56 94 LEU A CA 1
ATOM 773 C C . LEU A 1 94 ? 17.953 37.125 14.633 1 90.56 94 LEU A C 1
ATOM 775 O O . LEU A 1 94 ? 18.297 38.281 14.344 1 90.56 94 LEU A O 1
ATOM 779 N N . GLU A 1 95 ? 18.719 36.219 15.25 1 93 95 GLU A N 1
ATOM 780 C CA . GLU A 1 95 ? 20.047 36.625 15.719 1 93 95 GLU A CA 1
ATOM 781 C C . GLU A 1 95 ? 20.984 36.906 14.555 1 93 95 GLU A C 1
ATOM 783 O O . GLU A 1 95 ? 21.859 37.75 14.656 1 93 95 GLU A O 1
ATOM 788 N N . LYS A 1 96 ? 20.734 36.188 13.5 1 93.31 96 LYS A N 1
ATOM 789 C CA . LYS A 1 96 ? 21.547 36.375 12.305 1 93.31 96 LYS A CA 1
ATOM 790 C C . LYS A 1 96 ? 21.047 37.562 11.469 1 93.31 96 LYS A C 1
ATOM 792 O O . LYS A 1 96 ? 21.609 37.844 10.414 1 93.31 96 LYS A O 1
ATOM 797 N N . GLY A 1 97 ? 19.938 38.094 11.898 1 91.94 97 GLY A N 1
ATOM 798 C CA . GLY A 1 97 ? 19.438 39.312 11.258 1 91.94 97 GLY A CA 1
ATOM 799 C C . GLY A 1 97 ? 18.438 39.031 10.164 1 91.94 97 GLY A C 1
ATOM 800 O O . GLY A 1 97 ? 18.125 39.906 9.352 1 91.94 97 GLY A O 1
ATOM 801 N N . GLU A 1 98 ? 18.016 37.812 10.164 1 90.81 98 GLU A N 1
ATOM 802 C CA . GLU A 1 98 ? 17.016 37.5 9.141 1 90.81 98 GLU A CA 1
ATOM 803 C C . GLU A 1 98 ? 15.672 38.156 9.453 1 90.81 98 GLU A C 1
ATOM 805 O O . GLU A 1 98 ? 15.32 38.344 10.625 1 90.81 98 GLU A O 1
ATOM 810 N N . ILE A 1 99 ? 15.023 38.625 8.406 1 91.31 99 ILE A N 1
ATOM 811 C CA . ILE A 1 99 ? 13.672 39.156 8.555 1 91.31 99 ILE A CA 1
ATOM 812 C C . ILE A 1 99 ? 12.656 38.031 8.305 1 91.31 99 ILE A C 1
ATOM 814 O O . ILE A 1 99 ? 12.586 37.469 7.203 1 91.31 99 ILE A O 1
ATOM 818 N N . LEU A 1 100 ? 11.883 37.688 9.281 1 90.31 100 LEU A N 1
ATOM 819 C CA . LEU A 1 100 ? 10.906 36.594 9.203 1 90.31 100 LEU A CA 1
ATOM 820 C C . LEU A 1 100 ? 9.523 37.156 8.859 1 90.31 100 LEU A C 1
ATOM 822 O O . LEU A 1 100 ? 9.219 38.312 9.133 1 90.31 100 LEU A O 1
ATOM 826 N N . PRO A 1 101 ? 8.781 36.281 8.18 1 89.44 101 PRO A N 1
ATOM 827 C CA . PRO A 1 101 ? 7.406 36.719 7.91 1 89.44 101 PRO A CA 1
ATOM 828 C C . PRO A 1 101 ? 6.645 37.094 9.18 1 89.44 101 PRO A C 1
ATOM 830 O O . PRO A 1 101 ? 6.938 36.562 10.258 1 89.44 101 PRO A O 1
ATOM 833 N N . THR A 1 102 ? 5.695 37.969 9.039 1 87.44 102 THR A N 1
ATOM 834 C CA . THR A 1 102 ? 4.902 38.438 10.172 1 87.44 102 THR A CA 1
ATOM 835 C C . THR A 1 102 ? 3.826 37.406 10.523 1 87.44 102 THR A C 1
ATOM 837 O O . THR A 1 102 ? 3.389 37.312 11.68 1 87.44 102 THR A O 1
ATOM 840 N N . GLU A 1 103 ? 3.477 36.688 9.508 1 85.62 103 GLU A N 1
ATOM 841 C CA . GLU A 1 103 ? 2.471 35.656 9.734 1 85.62 103 GLU A CA 1
ATOM 842 C C . GLU A 1 103 ? 3.01 34.531 10.633 1 85.62 103 GLU A C 1
ATOM 844 O O . GLU A 1 103 ? 4.199 34.219 10.578 1 85.62 103 GLU A O 1
ATOM 849 N N . SER A 1 104 ? 2.094 34.094 11.438 1 84 104 SER A N 1
ATOM 850 C CA . SER A 1 104 ? 2.514 33.031 12.328 1 84 104 SER A CA 1
ATOM 851 C C . SER A 1 104 ? 2.707 31.719 11.57 1 84 104 SER A C 1
ATOM 853 O O . SER A 1 104 ? 2.004 31.453 10.594 1 84 104 SER A O 1
ATOM 855 N N . ARG A 1 105 ? 3.656 30.953 12.047 1 84.5 105 ARG A N 1
ATOM 856 C CA . ARG A 1 105 ? 3.887 29.609 11.523 1 84.5 105 ARG A CA 1
ATOM 857 C C . ARG A 1 105 ? 2.777 28.656 11.953 1 84.5 105 ARG A C 1
ATOM 859 O O . ARG A 1 105 ? 2.207 28.812 13.039 1 84.5 105 ARG A O 1
ATOM 866 N N . PHE A 1 106 ? 2.439 27.797 11.102 1 86.62 106 PHE A N 1
ATOM 867 C CA . PHE A 1 106 ? 1.514 26.75 11.5 1 86.62 106 PHE A CA 1
ATOM 868 C C . PHE A 1 106 ? 2.188 25.766 12.461 1 86.62 106 PHE A C 1
ATOM 870 O O . PHE A 1 106 ? 3.189 25.141 12.109 1 86.62 106 PHE A O 1
ATOM 877 N N . ASP A 1 107 ? 1.606 25.688 13.609 1 83.19 107 ASP A N 1
ATOM 878 C CA . ASP A 1 107 ? 2.178 24.859 14.664 1 83.19 107 ASP A CA 1
ATOM 879 C C . ASP A 1 107 ? 1.814 23.391 14.469 1 83.19 107 ASP A C 1
ATOM 881 O O . ASP A 1 107 ? 0.643 23.047 14.281 1 83.19 107 ASP A O 1
ATOM 885 N N . SER A 1 108 ? 2.803 22.5 14.586 1 80.56 108 SER A N 1
ATOM 886 C CA . SER A 1 108 ? 2.605 21.062 14.43 1 80.56 108 SER A CA 1
ATOM 887 C C . SER A 1 108 ? 1.656 20.516 15.492 1 80.56 108 SER A C 1
ATOM 889 O O . SER A 1 108 ? 1.034 19.469 15.297 1 80.56 108 SER A O 1
ATOM 891 N N . ASN A 1 109 ? 1.523 21.234 16.531 1 81.94 109 ASN A N 1
ATOM 892 C CA . ASN A 1 109 ? 0.612 20.812 17.578 1 81.94 109 ASN A CA 1
ATOM 893 C C . ASN A 1 109 ? -0.845 20.891 17.141 1 81.94 109 ASN A C 1
ATOM 895 O O . ASN A 1 109 ? -1.726 20.297 17.766 1 81.94 109 ASN A O 1
ATOM 899 N N . CYS A 1 110 ? -1.061 21.688 16.156 1 83 110 CYS A N 1
ATOM 900 C CA . CYS A 1 110 ? -2.416 21.875 15.648 1 83 110 CYS A CA 1
ATOM 901 C C . CYS A 1 110 ? -2.939 20.609 14.984 1 83 110 CYS A C 1
ATOM 903 O O . CYS A 1 110 ? -4.145 20.469 14.766 1 83 110 CYS A O 1
ATOM 905 N N . ILE A 1 111 ? -2.049 19.609 14.695 1 84.75 111 ILE A N 1
ATOM 906 C CA . ILE A 1 111 ? -2.496 18.422 13.984 1 84.75 111 ILE A CA 1
ATOM 907 C C . ILE A 1 111 ? -2.625 17.266 14.969 1 84.75 111 ILE A C 1
ATOM 909 O O . ILE A 1 111 ? -2.721 16.094 14.562 1 84.75 111 ILE A O 1
ATOM 913 N N . THR A 1 112 ? -2.643 17.609 16.219 1 81.44 112 THR A N 1
ATOM 914 C CA . THR A 1 112 ? -2.92 16.625 17.266 1 81.44 112 THR A CA 1
ATOM 915 C C . THR A 1 112 ? -4.418 16.375 17.391 1 81.44 112 THR A C 1
ATOM 917 O O . THR A 1 112 ? -5.223 17.312 17.281 1 81.44 112 THR A O 1
ATOM 920 N N . PRO A 1 113 ? -4.75 15.078 17.562 1 82.88 113 PRO A N 1
ATOM 921 C CA . PRO A 1 113 ? -6.172 14.797 17.75 1 82.88 113 PRO A CA 1
ATOM 922 C C . PRO A 1 113 ? -6.809 15.641 18.844 1 82.88 113 PRO A C 1
ATOM 924 O O . PRO A 1 113 ? -6.203 15.852 19.906 1 82.88 113 PRO A O 1
ATOM 927 N N . GLY A 1 114 ? -7.996 16.219 18.578 1 82 114 GLY A N 1
ATOM 928 C CA . GLY A 1 114 ? -8.719 17 19.562 1 82 114 GLY A CA 1
ATOM 929 C C . GLY A 1 114 ? -8.641 18.5 19.328 1 82 114 GLY A C 1
ATOM 930 O O . GLY A 1 114 ? -9.359 19.266 19.953 1 82 114 GLY A O 1
ATOM 931 N N . THR A 1 115 ? -7.797 18.938 18.484 1 87.31 115 THR A N 1
ATOM 932 C CA . THR A 1 115 ? -7.645 20.359 18.172 1 87.31 115 THR A CA 1
ATOM 933 C C . THR A 1 115 ? -8.766 20.844 17.25 1 87.31 115 THR A C 1
ATOM 935 O O . THR A 1 115 ? -9.445 20.031 16.625 1 87.31 115 THR A O 1
ATOM 938 N N . ALA A 1 116 ? -8.875 22.156 17.219 1 90.81 116 ALA A N 1
ATOM 939 C CA . ALA A 1 116 ? -9.883 22.75 16.359 1 90.81 116 ALA A CA 1
ATOM 940 C C . ALA A 1 116 ? -9.562 22.5 14.883 1 90.81 116 ALA A C 1
ATOM 942 O O . ALA A 1 116 ? -10.469 22.281 14.078 1 90.81 116 ALA A O 1
ATOM 943 N N . PHE A 1 117 ? -8.352 22.484 14.562 1 91.94 117 PHE A N 1
ATOM 944 C CA . PHE A 1 117 ? -7.953 22.25 13.188 1 91.94 117 PHE A CA 1
ATOM 945 C C . PHE A 1 117 ? -8.352 20.844 12.742 1 91.94 117 PHE A C 1
ATOM 947 O O . PHE A 1 117 ? -8.906 20.672 11.656 1 91.94 117 PHE A O 1
ATOM 954 N N . MET A 1 118 ? -8.086 19.906 13.57 1 91.31 118 MET A N 1
ATOM 955 C CA . MET A 1 118 ? -8.383 18.516 13.219 1 91.31 118 MET A CA 1
ATOM 956 C C . MET A 1 118 ? -9.883 18.312 13.07 1 91.31 118 MET A C 1
ATOM 958 O O . MET A 1 118 ? -10.328 17.547 12.211 1 91.31 118 MET A O 1
ATOM 962 N N . ALA A 1 119 ? -10.617 18.969 13.93 1 91.06 119 ALA A N 1
ATOM 963 C CA . ALA A 1 119 ? -12.07 18.906 13.828 1 91.06 119 ALA A CA 1
ATOM 964 C C . ALA A 1 119 ? -12.555 19.5 12.508 1 91.06 119 ALA A C 1
ATOM 966 O O . ALA A 1 119 ? -13.398 18.906 11.828 1 91.06 119 ALA A O 1
ATOM 967 N N . ARG A 1 120 ? -12.047 20.594 12.141 1 94.25 120 ARG A N 1
ATOM 968 C CA . ARG A 1 120 ? -12.398 21.234 10.883 1 94.25 120 ARG A CA 1
ATOM 969 C C . ARG A 1 120 ? -11.984 20.375 9.695 1 94.25 120 ARG A C 1
ATOM 971 O O . ARG A 1 120 ? -12.734 20.234 8.727 1 94.25 120 ARG A O 1
ATOM 978 N N . LEU A 1 121 ? -10.805 19.859 9.789 1 94.88 121 LEU A N 1
ATOM 979 C CA . LEU A 1 121 ? -10.32 18.984 8.719 1 94.88 121 LEU A CA 1
ATOM 980 C C . LEU A 1 121 ? -11.242 17.797 8.523 1 94.88 121 LEU A C 1
ATOM 982 O O . LEU A 1 121 ? -11.57 17.438 7.395 1 94.88 121 LEU A O 1
ATOM 986 N N . HIS A 1 122 ? -11.664 17.234 9.594 1 93.69 122 HIS A N 1
ATOM 987 C CA . HIS A 1 122 ? -12.547 16.078 9.523 1 93.69 122 HIS A CA 1
ATOM 988 C C . HIS A 1 122 ? -13.844 16.422 8.797 1 93.69 122 HIS A C 1
ATOM 990 O O . HIS A 1 122 ? -14.273 15.68 7.906 1 93.69 122 HIS A O 1
ATOM 996 N N . GLU A 1 123 ? -14.375 17.5 9.164 1 95.06 123 GLU A N 1
ATOM 997 C CA . GLU A 1 123 ? -15.617 17.938 8.523 1 95.06 123 GLU A CA 1
ATOM 998 C C . GLU A 1 123 ? -15.398 18.234 7.043 1 95.06 123 GLU A C 1
ATOM 1000 O O . GLU A 1 123 ? -16.234 17.875 6.211 1 95.06 123 GLU A O 1
ATOM 1005 N N . GLN A 1 124 ? -14.344 18.844 6.73 1 96.88 124 GLN A N 1
ATOM 1006 C CA . GLN A 1 124 ? -14.039 19.172 5.34 1 96.88 124 GLN A CA 1
ATOM 1007 C C . GLN A 1 124 ? -13.797 17.906 4.52 1 96.88 124 GLN A C 1
ATOM 1009 O O . GLN A 1 124 ? -14.156 17.844 3.344 1 96.88 124 GLN A O 1
ATOM 1014 N N . LEU A 1 125 ? -13.195 16.891 5.152 1 97.06 125 LEU A N 1
ATOM 1015 C CA . LEU A 1 125 ? -12.977 15.625 4.473 1 97.06 125 LEU A CA 1
ATOM 1016 C C . LEU A 1 125 ? -14.297 14.938 4.152 1 97.06 125 LEU A C 1
ATOM 1018 O O . LEU A 1 125 ? -14.453 14.352 3.076 1 97.06 125 LEU A O 1
ATOM 1022 N N . LYS A 1 126 ? -15.219 15.016 5.047 1 96.62 126 LYS A N 1
ATOM 1023 C CA . LYS A 1 126 ? -16.547 14.461 4.785 1 96.62 126 LYS A CA 1
ATOM 1024 C C . LYS A 1 126 ? -17.172 15.109 3.559 1 96.62 126 LYS A C 1
ATOM 1026 O O . LYS A 1 126 ? -17.719 14.414 2.693 1 96.62 126 LYS A O 1
ATOM 1031 N N . TYR A 1 127 ? -17.062 16.375 3.541 1 97.38 127 TYR A N 1
ATOM 1032 C CA . TYR A 1 127 ? -17.609 17.094 2.402 1 97.38 127 TYR A CA 1
ATOM 1033 C C . TYR A 1 127 ? -16.891 16.719 1.114 1 97.38 127 TYR A C 1
ATOM 1035 O O . TYR A 1 127 ? -17.531 16.484 0.083 1 97.38 127 TYR A O 1
ATOM 1043 N N . PHE A 1 128 ? -15.68 16.703 1.204 1 97.81 128 PHE A N 1
ATOM 1044 C CA . PHE A 1 128 ? -14.836 16.359 0.063 1 97.81 128 PHE A CA 1
ATOM 1045 C C . PHE A 1 128 ? -15.219 15 -0.497 1 97.81 128 PHE A C 1
ATOM 1047 O O . PHE A 1 128 ? -15.391 14.844 -1.708 1 97.81 128 PHE A O 1
ATOM 1054 N N . ILE A 1 129 ? -15.383 14.016 0.374 1 97.5 129 ILE A N 1
ATOM 1055 C CA . ILE A 1 129 ? -15.727 12.648 -0.012 1 97.5 129 ILE A CA 1
ATOM 1056 C C . ILE A 1 129 ? -17.094 12.633 -0.689 1 97.5 129 ILE A C 1
ATOM 1058 O O . ILE A 1 129 ? -17.266 12.031 -1.752 1 97.5 129 ILE A O 1
ATOM 1062 N N . ASN A 1 130 ? -18.016 13.312 -0.123 1 96.81 130 ASN A N 1
ATOM 1063 C CA . ASN A 1 130 ? -19.359 13.375 -0.693 1 96.81 130 ASN A CA 1
ATOM 1064 C C . ASN A 1 130 ? -19.344 14.023 -2.074 1 96.81 130 ASN A C 1
ATOM 1066 O O . ASN A 1 130 ? -20.047 13.57 -2.982 1 96.81 130 ASN A O 1
ATOM 1070 N N . LEU A 1 131 ? -18.609 15.031 -2.178 1 97.19 131 LEU A N 1
ATOM 1071 C CA . LEU A 1 131 ? -18.5 15.719 -3.461 1 97.19 131 LEU A CA 1
ATOM 1072 C C . LEU A 1 131 ? -17.922 14.789 -4.523 1 97.19 131 LEU A C 1
ATOM 1074 O O . LEU A 1 131 ? -18.438 14.719 -5.641 1 97.19 131 LEU A O 1
ATOM 1078 N N . LYS A 1 132 ? -16.859 14.086 -4.121 1 97.38 132 LYS A N 1
ATOM 1079 C CA . LYS A 1 132 ? -16.203 13.195 -5.074 1 97.38 132 LYS A CA 1
ATOM 1080 C C . LYS A 1 132 ? -17.125 12.062 -5.496 1 97.38 132 LYS A C 1
ATOM 1082 O O . LYS A 1 132 ? -17.25 11.75 -6.684 1 97.38 132 LYS A O 1
ATOM 1087 N N . ILE A 1 133 ? -17.828 11.477 -4.602 1 96.56 133 ILE A N 1
ATOM 1088 C CA . ILE A 1 133 ? -18.75 10.375 -4.883 1 96.56 133 ILE A CA 1
ATOM 1089 C C . ILE A 1 133 ? -19.844 10.852 -5.828 1 96.56 133 ILE A C 1
ATOM 1091 O O . ILE A 1 133 ? -20.266 10.109 -6.719 1 96.56 133 ILE A O 1
ATOM 1095 N N . SER A 1 134 ? -20.203 12.031 -5.738 1 96 134 SER A N 1
ATOM 1096 C CA . SER A 1 134 ? -21.344 12.555 -6.488 1 96 134 SER A CA 1
ATOM 1097 C C . SER A 1 134 ? -20.922 13.062 -7.863 1 96 134 SER A C 1
ATOM 1099 O O . SER A 1 134 ? -21.734 13.125 -8.789 1 96 134 SER A O 1
ATOM 1101 N N . THR A 1 135 ? -19.656 13.367 -8.07 1 96.56 135 THR A N 1
ATOM 1102 C CA . THR A 1 135 ? -19.281 14.07 -9.297 1 96.56 135 THR A CA 1
ATOM 1103 C C . THR A 1 135 ? -18.297 13.227 -10.117 1 96.56 135 THR A C 1
ATOM 1105 O O . THR A 1 135 ? -18.156 13.438 -11.328 1 96.56 135 THR A O 1
ATOM 1108 N N . GLU A 1 136 ? -17.641 12.359 -9.438 1 96.12 136 GLU A N 1
ATOM 1109 C CA . GLU A 1 136 ? -16.625 11.586 -10.125 1 96.12 136 GLU A CA 1
ATOM 1110 C C . GLU A 1 136 ? -17.062 10.133 -10.328 1 96.12 136 GLU A C 1
ATOM 1112 O O . GLU A 1 136 ? -1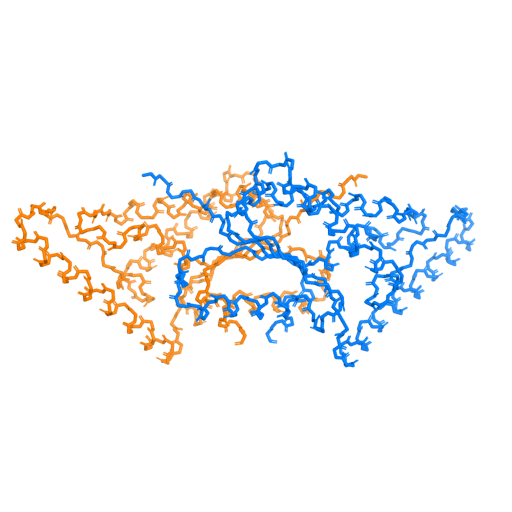7.281 9.414 -9.359 1 96.12 136 GLU A O 1
ATOM 1117 N N . LYS A 1 137 ? -16.984 9.664 -11.477 1 95.5 137 LYS A N 1
ATOM 1118 C CA . LYS A 1 137 ? -17.422 8.312 -11.82 1 95.5 137 LYS A CA 1
ATOM 1119 C C . LYS A 1 137 ? -16.5 7.27 -11.195 1 95.5 137 LYS A C 1
ATOM 1121 O O . LYS A 1 137 ? -16.953 6.195 -10.789 1 95.5 137 LYS A O 1
ATOM 1126 N N . SER A 1 138 ? -15.258 7.586 -11.094 1 94.94 138 SER A N 1
ATOM 1127 C CA . SER A 1 138 ? -14.281 6.633 -10.578 1 94.94 138 SER A CA 1
ATOM 1128 C C . SER A 1 138 ? -14.539 6.309 -9.109 1 94.94 138 SER A C 1
ATOM 1130 O O . SER A 1 138 ? -14.078 5.285 -8.609 1 94.94 138 SER A O 1
ATOM 1132 N N . TRP A 1 139 ? -15.234 7.184 -8.445 1 96.06 139 TRP A N 1
ATOM 1133 C CA . TRP A 1 139 ? -15.523 6.973 -7.031 1 96.06 139 TRP A CA 1
ATOM 1134 C C . TRP A 1 139 ? -16.828 6.203 -6.848 1 96.06 139 TRP A C 1
ATOM 1136 O O . TRP A 1 139 ? -17.125 5.719 -5.754 1 96.06 139 TRP A O 1
ATOM 1146 N N . GLU A 1 140 ? -17.516 6.145 -8.016 1 92.69 140 GLU A N 1
ATOM 1147 C CA . GLU A 1 140 ? -18.812 5.461 -7.945 1 92.69 140 GLU A CA 1
ATOM 1148 C C . GLU A 1 140 ? -18.625 3.969 -7.688 1 92.69 140 GLU A C 1
ATOM 1150 O O . GLU A 1 140 ? -17.828 3.311 -8.352 1 92.69 140 GLU A O 1
ATOM 1155 N N . GLY A 1 141 ? -19.312 3.443 -6.75 1 93.19 141 GLY A N 1
ATOM 1156 C CA . GLY A 1 141 ? -19.25 2.021 -6.453 1 93.19 141 GLY A CA 1
ATOM 1157 C C . GLY A 1 141 ? -18.203 1.675 -5.418 1 93.19 141 GLY A C 1
ATOM 1158 O O . GLY A 1 141 ? -18.109 0.528 -4.973 1 93.19 141 GLY A O 1
ATOM 1159 N N . VAL A 1 142 ? -17.328 2.586 -5.125 1 96.62 142 VAL A N 1
ATOM 1160 C CA . VAL A 1 142 ? -16.312 2.385 -4.086 1 96.62 142 VAL A CA 1
ATOM 1161 C C . VAL A 1 142 ? -16.891 2.77 -2.729 1 96.62 142 VAL A C 1
ATOM 1163 O O . VAL A 1 142 ? -17.469 3.854 -2.57 1 96.62 142 VAL A O 1
ATOM 1166 N N . ALA A 1 143 ? -16.906 1.853 -1.783 1 97.25 143 ALA A N 1
ATOM 1167 C CA . ALA A 1 143 ? -17.297 2.186 -0.418 1 97.25 143 ALA A CA 1
ATOM 1168 C C . ALA A 1 143 ? -16.219 2.992 0.289 1 97.25 143 ALA A C 1
ATOM 1170 O O . ALA A 1 143 ? -15.117 2.49 0.522 1 97.25 143 ALA A O 1
ATOM 1171 N N . VAL A 1 144 ? -16.562 4.207 0.624 1 97.44 144 VAL A N 1
ATOM 1172 C CA . VAL A 1 144 ? -15.57 5.094 1.221 1 97.44 144 VAL A CA 1
ATOM 1173 C C . VAL A 1 144 ? -15.836 5.234 2.719 1 97.44 144 VAL A C 1
ATOM 1175 O O . VAL A 1 144 ? -16.969 5.523 3.133 1 97.44 144 VAL A O 1
ATOM 1178 N N . TYR A 1 145 ? -14.766 5.012 3.543 1 96.19 145 TYR A N 1
ATOM 1179 C CA . TYR A 1 145 ? -14.844 5.121 4.996 1 96.19 145 TYR A CA 1
ATOM 1180 C C . TYR A 1 145 ? -13.852 6.148 5.52 1 96.19 145 TYR A C 1
ATOM 1182 O O . TYR A 1 145 ? -12.688 6.16 5.117 1 96.19 145 TYR A O 1
ATOM 1190 N N . LEU A 1 146 ? -14.328 6.977 6.301 1 95.56 146 LEU A N 1
ATOM 1191 C CA . LEU A 1 146 ? -13.492 7.93 7.016 1 95.56 146 LEU A CA 1
ATOM 1192 C C . LEU A 1 146 ? -13.539 7.672 8.516 1 95.56 146 LEU A C 1
ATOM 1194 O O . LEU A 1 146 ? -14.586 7.863 9.156 1 95.56 146 LEU A O 1
ATOM 1198 N N . SER A 1 147 ? -12.43 7.125 9.023 1 92 147 SER A N 1
ATOM 1199 C CA . SER A 1 147 ? -12.328 6.934 10.461 1 92 147 SER A CA 1
ATOM 1200 C C . SER A 1 147 ? -11.68 8.141 11.133 1 92 147 SER A C 1
ATOM 1202 O O . SER A 1 147 ? -10.5 8.414 10.922 1 92 147 SER A O 1
ATOM 1204 N N . GLY A 1 148 ? -12.43 8.836 11.844 1 83.06 148 GLY A N 1
ATOM 1205 C CA . GLY A 1 148 ? -12.023 10.141 12.344 1 83.06 148 GLY A CA 1
ATOM 1206 C C . GLY A 1 148 ? -11.344 10.078 13.695 1 83.06 148 GLY A C 1
ATOM 1207 O O . GLY A 1 148 ? -11.008 8.992 14.18 1 83.06 148 GLY A O 1
ATOM 1208 N N . HIS A 1 149 ? -11.133 11.289 14.172 1 73.94 149 HIS A N 1
ATOM 1209 C CA . HIS A 1 149 ? -10.43 11.484 15.438 1 73.94 149 HIS A CA 1
ATOM 1210 C C . HIS A 1 149 ? -11.281 11.062 16.625 1 73.94 149 HIS A C 1
ATOM 1212 O O . HIS A 1 149 ? -10.773 10.875 17.734 1 73.94 149 HIS A O 1
ATOM 1218 N N . GLU A 1 150 ? -12.539 10.82 16.406 1 71.31 150 GLU A N 1
ATOM 1219 C CA . GLU A 1 150 ? -13.461 10.422 17.469 1 71.31 150 GLU A CA 1
ATOM 1220 C C . GLU A 1 150 ? -13.289 8.953 17.828 1 71.31 150 GLU A C 1
ATOM 1222 O O . GLU A 1 150 ? -13.734 8.508 18.891 1 71.31 150 GLU A O 1
ATOM 1227 N N . THR A 1 151 ? -12.727 8.172 17 1 73.31 151 THR A N 1
ATOM 1228 C CA . THR A 1 151 ? -12.453 6.762 17.25 1 73.31 151 THR A CA 1
ATOM 1229 C C . THR A 1 151 ? -11.055 6.566 17.812 1 73.31 151 THR A C 1
ATOM 1231 O O . THR A 1 151 ? -10.07 7 17.203 1 73.31 151 THR A O 1
ATOM 1234 N N . PRO A 1 152 ? -11.062 5.973 18.922 1 75.81 152 PRO A N 1
ATOM 1235 C CA . PRO A 1 152 ? -9.742 5.789 19.531 1 75.81 152 PRO A CA 1
ATOM 1236 C C . PRO A 1 152 ? -8.82 4.91 18.672 1 75.81 152 PRO A C 1
ATOM 1238 O O . PRO A 1 152 ? -9.305 4.047 17.938 1 75.81 152 PRO A O 1
ATOM 1241 N N . GLY A 1 153 ? -7.559 5.281 18.797 1 74.06 153 GLY A N 1
ATOM 1242 C CA . GLY A 1 153 ? -6.582 4.414 18.156 1 74.06 153 GLY A CA 1
ATOM 1243 C C . GLY A 1 153 ? -5.789 5.113 17.062 1 74.06 153 GLY A C 1
ATOM 1244 O O . GLY A 1 153 ? -6.254 6.098 16.484 1 74.06 153 GLY A O 1
ATOM 1245 N N . GLU A 1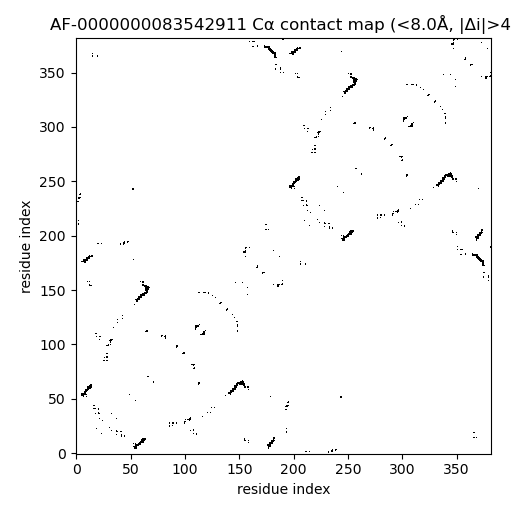 154 ? -4.676 4.551 16.75 1 77.5 154 GLU A N 1
ATOM 1246 C CA . GLU A 1 154 ? -3.795 5.055 15.695 1 77.5 154 GLU A CA 1
ATOM 1247 C C . GLU A 1 154 ? -4.273 4.613 14.312 1 77.5 154 GLU A C 1
ATOM 1249 O O . GLU A 1 154 ? -4.984 3.613 14.188 1 77.5 154 GLU A O 1
ATOM 1254 N N . GLY A 1 155 ? -3.998 5.426 13.406 1 77.06 155 GLY A N 1
ATOM 1255 C CA . GLY A 1 155 ? -4.438 5.164 12.047 1 77.06 155 GLY A CA 1
ATOM 1256 C C . GLY A 1 155 ? -4.168 3.742 11.594 1 77.06 155 GLY A C 1
ATOM 1257 O O . GLY A 1 155 ? -5.051 3.08 11.047 1 77.06 155 GLY A O 1
ATOM 1258 N N . GLU A 1 156 ? -3 3.281 11.859 1 75.81 156 GLU A N 1
ATOM 1259 C CA . GLU A 1 156 ? -2.604 1.942 11.43 1 75.81 156 GLU A CA 1
ATOM 1260 C C . GLU A 1 156 ? -3.443 0.871 12.117 1 75.81 156 GLU A C 1
ATOM 1262 O O . GLU A 1 156 ? -3.793 -0.141 11.508 1 75.81 156 GLU A O 1
ATOM 1267 N N . HIS A 1 157 ? -3.678 1.128 13.367 1 78.44 157 HIS A N 1
ATOM 1268 C CA . HIS A 1 157 ? -4.496 0.175 14.109 1 78.44 157 HIS A CA 1
ATOM 1269 C C . HIS A 1 157 ? -5.926 0.144 13.57 1 78.44 157 HIS A C 1
ATOM 1271 O O . HIS A 1 157 ? -6.527 -0.926 13.453 1 78.44 157 HIS A O 1
ATOM 1277 N N . LYS A 1 158 ? -6.43 1.264 13.281 1 83.88 158 LYS A N 1
ATOM 1278 C CA . LYS A 1 158 ? -7.777 1.344 12.727 1 83.88 158 LYS A CA 1
ATOM 1279 C C . LYS A 1 158 ? -7.871 0.593 11.398 1 83.88 158 LYS A C 1
ATOM 1281 O O . LYS A 1 158 ? -8.836 -0.132 11.156 1 83.88 158 LYS A O 1
ATOM 1286 N N . ILE A 1 159 ? -6.867 0.776 10.609 1 85.75 159 ILE A N 1
ATOM 1287 C CA . ILE A 1 159 ? -6.836 0.122 9.312 1 85.75 159 ILE A CA 1
ATOM 1288 C C . ILE A 1 159 ? -6.777 -1.393 9.492 1 85.75 159 ILE A C 1
ATOM 1290 O O . ILE A 1 159 ? -7.543 -2.131 8.867 1 85.75 159 ILE A O 1
ATOM 1294 N N . MET A 1 160 ? -5.961 -1.774 10.336 1 81.81 160 MET A N 1
ATOM 1295 C CA . MET A 1 160 ? -5.809 -3.205 10.578 1 81.81 160 MET A CA 1
ATOM 1296 C C . MET A 1 160 ? -7.094 -3.809 11.133 1 81.81 160 MET A C 1
ATOM 1298 O O . MET A 1 160 ? -7.496 -4.902 10.727 1 81.81 160 MET A O 1
ATOM 1302 N N . GLU A 1 161 ? -7.676 -3.156 12.07 1 83.56 161 GLU A N 1
ATOM 1303 C CA . GLU A 1 161 ? -8.938 -3.629 12.633 1 83.56 161 GLU A CA 1
ATOM 1304 C C . GLU A 1 161 ? -10.023 -3.705 11.562 1 83.56 161 GLU A C 1
ATOM 1306 O O . GLU A 1 161 ? -10.828 -4.637 11.555 1 83.56 161 GLU A O 1
ATOM 1311 N N . PHE A 1 162 ? -10.047 -2.789 10.789 1 88.81 162 PHE A N 1
ATOM 1312 C CA . PHE A 1 162 ? -11.023 -2.777 9.711 1 88.81 162 PHE A CA 1
ATOM 1313 C C . PHE A 1 162 ? -10.812 -3.963 8.773 1 88.81 162 PHE A C 1
ATOM 1315 O O . PHE A 1 162 ? -11.766 -4.648 8.406 1 88.81 162 PHE A O 1
ATOM 1322 N N . ILE A 1 163 ? -9.562 -4.156 8.406 1 85.06 163 ILE A N 1
ATOM 1323 C CA . ILE A 1 163 ? -9.227 -5.254 7.508 1 85.06 163 ILE A CA 1
ATOM 1324 C C . ILE A 1 163 ? -9.617 -6.582 8.148 1 85.06 163 ILE A C 1
ATOM 1326 O O . ILE A 1 163 ? -10.211 -7.441 7.5 1 85.06 163 ILE A O 1
ATOM 1330 N N . ARG A 1 164 ? -9.312 -6.684 9.414 1 83.12 164 ARG A N 1
ATOM 1331 C CA . ARG A 1 164 ? -9.672 -7.902 10.133 1 83.12 164 ARG A CA 1
ATOM 1332 C C . ARG A 1 164 ? -11.18 -8.125 10.102 1 83.12 164 ARG A C 1
ATOM 1334 O O . ARG A 1 164 ? -11.641 -9.242 9.867 1 83.12 164 ARG A O 1
ATOM 1341 N N . ALA A 1 165 ? -11.875 -7.098 10.375 1 86.38 165 ALA A N 1
ATOM 1342 C CA . ALA A 1 165 ? -13.328 -7.184 10.375 1 86.38 165 ALA A CA 1
ATOM 1343 C C . ALA A 1 165 ? -13.859 -7.57 8.992 1 86.38 165 ALA A C 1
ATOM 1345 O O . ALA A 1 165 ? -14.781 -8.375 8.883 1 86.38 165 ALA A O 1
ATOM 1346 N N . GLU A 1 166 ? -13.281 -7.098 7.961 1 85.25 166 GLU A N 1
ATOM 1347 C CA . GLU A 1 166 ? -13.703 -7.383 6.59 1 85.25 166 GLU A CA 1
ATOM 1348 C C . GLU A 1 166 ? -13.406 -8.828 6.207 1 85.25 166 GLU A C 1
ATOM 1350 O O . GLU A 1 166 ? -14.18 -9.461 5.488 1 85.25 166 GLU A O 1
ATOM 1355 N N . THR A 1 167 ? -12.281 -9.305 6.719 1 80.38 167 THR A N 1
ATOM 1356 C CA . THR A 1 167 ? -11.828 -10.641 6.32 1 80.38 167 THR A CA 1
ATOM 1357 C C . THR A 1 167 ? -12.656 -11.719 7.02 1 80.38 167 THR A C 1
ATOM 1359 O O . THR A 1 167 ? -12.656 -12.875 6.59 1 80.38 167 THR A O 1
ATOM 1362 N N . THR A 1 168 ? -13.297 -11.383 8.078 1 82.25 168 THR A N 1
ATOM 1363 C CA . THR A 1 168 ? -14.07 -12.359 8.836 1 82.25 168 THR A CA 1
ATOM 1364 C C . THR A 1 168 ? -15.492 -12.461 8.281 1 82.25 168 THR A C 1
ATOM 1366 O O . THR A 1 168 ? -16.266 -13.328 8.703 1 82.25 168 THR A O 1
ATOM 1369 N N . LYS A 1 169 ? -15.781 -11.664 7.363 1 86 169 LYS A N 1
ATOM 1370 C CA . LYS A 1 169 ? -17.125 -11.727 6.773 1 86 169 LYS A CA 1
ATOM 1371 C C . LYS A 1 169 ? -17.297 -12.984 5.934 1 86 169 LYS A C 1
ATOM 1373 O O . LYS A 1 169 ? -16.359 -13.445 5.285 1 86 169 LYS A O 1
ATOM 1378 N N . PRO A 1 170 ? -18.453 -13.57 5.91 1 85.38 170 PRO A N 1
ATOM 1379 C CA . PRO A 1 170 ? -18.703 -14.82 5.199 1 85.38 170 PRO A CA 1
ATOM 1380 C C . PRO A 1 170 ? -18.469 -14.695 3.691 1 85.38 170 PRO A C 1
ATOM 1382 O O . PRO A 1 170 ? -18.078 -15.672 3.041 1 85.38 170 PRO A O 1
ATOM 1385 N N . ASP A 1 171 ? -18.719 -13.516 3.143 1 85.25 171 ASP A N 1
ATOM 1386 C CA . ASP A 1 171 ? -18.594 -13.328 1.7 1 85.25 171 ASP A CA 1
ATOM 1387 C C . ASP A 1 171 ? -17.219 -12.773 1.334 1 85.25 171 ASP A C 1
ATOM 1389 O O . ASP A 1 171 ? -17.016 -12.297 0.214 1 85.25 171 ASP A O 1
ATOM 1393 N N . HIS A 1 172 ? -16.344 -12.977 2.197 1 82.38 172 HIS A N 1
ATOM 1394 C CA . HIS A 1 172 ? -15.016 -12.445 1.968 1 82.38 172 HIS A CA 1
ATOM 1395 C C . HIS A 1 172 ? -14.32 -13.164 0.819 1 82.38 172 HIS A C 1
ATOM 1397 O O . HIS A 1 172 ? -14.375 -14.391 0.727 1 82.38 172 HIS A O 1
ATOM 1403 N N . ASP A 1 173 ? -13.766 -12.375 -0.008 1 81.19 173 ASP A N 1
ATOM 1404 C CA . ASP A 1 173 ? -12.945 -12.906 -1.09 1 81.19 173 ASP A CA 1
ATOM 1405 C C . ASP A 1 173 ? -11.469 -12.961 -0.686 1 81.19 173 ASP A C 1
ATOM 1407 O O . ASP A 1 173 ? -10.836 -11.922 -0.488 1 81.19 173 ASP A O 1
ATOM 1411 N N . PRO A 1 174 ? -10.891 -14.141 -0.594 1 74.69 174 PRO A N 1
ATOM 1412 C CA . PRO A 1 174 ? -9.5 -14.266 -0.162 1 74.69 174 PRO A CA 1
ATOM 1413 C C . PRO A 1 174 ? -8.516 -13.695 -1.177 1 74.69 174 PRO A C 1
ATOM 1415 O O . PRO A 1 174 ? -7.332 -13.523 -0.864 1 74.69 174 PRO A O 1
ATOM 1418 N N . ASN A 1 175 ? -9.031 -13.328 -2.334 1 76.75 175 ASN A N 1
ATOM 1419 C CA . ASN A 1 175 ? -8.148 -12.797 -3.373 1 76.75 175 ASN A CA 1
ATOM 1420 C C . ASN A 1 175 ? -8.219 -11.273 -3.436 1 76.75 175 ASN A C 1
ATOM 1422 O O . ASN A 1 175 ? -7.703 -10.664 -4.375 1 76.75 175 ASN A O 1
ATOM 1426 N N . THR A 1 176 ? -8.844 -10.75 -2.369 1 85.94 176 THR A N 1
ATOM 1427 C CA . THR A 1 176 ? -8.906 -9.289 -2.314 1 85.94 176 THR A CA 1
ATOM 1428 C C . THR A 1 176 ? -7.512 -8.688 -2.248 1 85.94 176 THR A C 1
ATOM 1430 O O . THR A 1 176 ? -6.68 -9.117 -1.447 1 85.94 176 THR A O 1
ATOM 1433 N N . ARG A 1 177 ? -7.23 -7.727 -3.135 1 85.69 177 ARG A N 1
ATOM 1434 C CA . ARG A 1 177 ? -5.938 -7.059 -3.189 1 85.69 177 ARG A CA 1
ATOM 1435 C C . ARG A 1 177 ? -5.969 -5.738 -2.426 1 85.69 177 ARG A C 1
ATOM 1437 O O . ARG A 1 177 ? -6.859 -4.914 -2.637 1 85.69 177 ARG A O 1
ATOM 1444 N N . HIS A 1 178 ? -4.957 -5.598 -1.588 1 87.62 178 HIS A N 1
ATOM 1445 C CA . HIS A 1 178 ? -4.926 -4.441 -0.699 1 87.62 178 HIS A CA 1
ATOM 1446 C C . HIS A 1 178 ? -3.715 -3.559 -0.988 1 87.62 178 HIS A C 1
ATOM 1448 O O . HIS A 1 178 ? -2.625 -4.062 -1.268 1 87.62 178 HIS A O 1
ATOM 1454 N N . CYS A 1 179 ? -4 -2.295 -0.922 1 87.81 179 CYS A N 1
ATOM 1455 C CA . CYS A 1 179 ? -2.934 -1.3 -0.924 1 87.81 179 CYS A CA 1
ATOM 1456 C C . CYS A 1 179 ? -2.977 -0.45 0.34 1 87.81 179 CYS A C 1
ATOM 1458 O O . CYS A 1 179 ? -4.012 0.14 0.661 1 87.81 179 CYS A O 1
ATOM 1460 N N . LEU A 1 180 ? -1.881 -0.465 1.058 1 87.38 180 LEU A N 1
ATOM 1461 C CA . LEU A 1 180 ? -1.747 0.362 2.252 1 87.38 180 LEU A CA 1
ATOM 1462 C C . LEU A 1 180 ? -0.707 1.456 2.043 1 87.38 180 LEU A C 1
ATOM 1464 O O . LEU A 1 180 ? 0.41 1.181 1.597 1 87.38 180 LEU A O 1
ATOM 1468 N N . TYR A 1 181 ? -1.199 2.65 2.285 1 86.38 181 TYR A N 1
ATOM 1469 C CA . TYR A 1 181 ? -0.304 3.801 2.203 1 86.38 181 TYR A CA 1
ATOM 1470 C C . TYR A 1 181 ? -0.136 4.457 3.566 1 86.38 181 TYR A C 1
ATOM 1472 O O . TYR A 1 181 ? -1.122 4.777 4.234 1 86.38 181 TYR A O 1
ATOM 1480 N N . GLY A 1 182 ? 1.084 4.527 4.031 1 80.44 182 GLY A N 1
ATOM 1481 C CA . GLY A 1 182 ? 1.31 5.18 5.309 1 80.44 182 GLY A CA 1
ATOM 1482 C C . GLY A 1 182 ? 2.766 5.531 5.551 1 80.44 182 GLY A C 1
ATOM 1483 O O . GLY A 1 182 ? 3.633 5.195 4.746 1 80.44 182 GLY A O 1
ATOM 1484 N N . LEU A 1 183 ? 2.988 6.348 6.578 1 66.06 183 LEU A N 1
ATOM 1485 C CA . LEU A 1 183 ? 4.34 6.711 6.988 1 66.06 183 LEU A CA 1
ATOM 1486 C C . LEU A 1 183 ? 4.91 5.684 7.961 1 66.06 183 LEU A C 1
ATOM 1488 O O . LEU A 1 183 ? 4.156 4.926 8.578 1 66.06 183 LEU A O 1
ATOM 1492 N N . ASP A 1 184 ? 6.34 5.508 7.965 1 58.38 184 ASP A N 1
ATOM 1493 C CA . ASP A 1 184 ? 7.168 4.566 8.719 1 58.38 184 ASP A CA 1
ATOM 1494 C C . ASP A 1 184 ? 6.723 4.484 10.172 1 58.38 184 ASP A C 1
ATOM 1496 O O . ASP A 1 184 ? 6.535 3.391 10.711 1 58.38 184 ASP A O 1
ATOM 1500 N N . ALA A 1 185 ? 6.629 5.582 10.781 1 52.56 185 ALA A N 1
ATOM 1501 C CA . ALA A 1 185 ? 6.527 5.566 12.242 1 52.56 185 ALA A CA 1
ATOM 1502 C C . ALA A 1 185 ? 5.316 4.75 12.695 1 52.56 185 ALA A C 1
ATOM 1504 O O . ALA A 1 185 ? 5.34 4.141 13.766 1 52.56 185 ALA A O 1
ATOM 1505 N N . ASP A 1 186 ? 4.461 4.57 11.719 1 52.47 186 ASP A N 1
ATOM 1506 C CA . ASP A 1 186 ? 3.189 4.031 12.188 1 52.47 186 ASP A CA 1
ATOM 1507 C C . ASP A 1 186 ? 2.998 2.59 11.711 1 52.47 186 ASP A C 1
ATOM 1509 O O . ASP A 1 186 ? 2.359 1.788 12.398 1 52.47 186 ASP A O 1
ATOM 1513 N N . LEU A 1 187 ? 3.58 2.346 10.586 1 55.28 187 LEU A N 1
ATOM 1514 C CA . LEU A 1 187 ? 3.393 0.978 10.117 1 55.28 187 LEU A CA 1
ATOM 1515 C C . LEU A 1 187 ? 4.09 -0.014 11.047 1 55.28 187 LEU A C 1
ATOM 1517 O O . LEU A 1 187 ? 3.648 -1.158 11.18 1 55.28 187 LEU A O 1
ATOM 1521 N N . VAL A 1 188 ? 5.137 0.536 11.695 1 48.81 188 VAL A N 1
ATOM 1522 C CA . VAL A 1 188 ? 5.906 -0.3 12.609 1 48.81 188 VAL A CA 1
ATOM 1523 C C . VAL A 1 188 ? 5.055 -0.663 13.82 1 48.81 188 VAL A C 1
ATOM 1525 O O . VAL A 1 188 ? 5.227 -1.732 14.406 1 48.81 188 VAL A O 1
ATOM 1528 N N . CYS A 1 189 ? 4.168 0.251 14.102 1 42.91 189 CYS A N 1
ATOM 1529 C CA . CYS A 1 189 ? 3.447 0.034 15.352 1 42.91 189 CYS A CA 1
ATOM 1530 C C . CYS A 1 189 ? 2.383 -1.044 15.188 1 42.91 189 CYS A C 1
ATOM 1532 O O . CYS A 1 189 ? 1.78 -1.481 16.172 1 42.91 189 CYS A O 1
ATOM 1534 N N . ILE A 1 190 ? 2.041 -1.318 14.023 1 43.34 190 ILE A N 1
ATOM 1535 C CA . ILE A 1 190 ? 1.044 -2.369 13.852 1 43.34 190 ILE A CA 1
ATOM 1536 C C . ILE A 1 190 ? 1.583 -3.689 14.398 1 43.34 190 ILE A C 1
ATOM 1538 O O . ILE A 1 190 ? 0.812 -4.555 14.82 1 43.34 190 ILE A O 1
ATOM 1542 N N . MET A 1 191 ? 2.801 -3.83 14.484 1 36.47 191 MET A N 1
ATOM 1543 C CA . MET A 1 191 ? 3.336 -5.102 14.969 1 36.47 191 MET A CA 1
ATOM 1544 C C . MET A 1 191 ? 3.412 -5.113 16.484 1 36.47 191 MET A C 1
ATOM 1546 O O . MET A 1 191 ? 3.895 -4.156 17.094 1 36.47 191 MET A O 1
ATOM 1550 N N . MET B 1 1 ? 4.922 24.297 -4.312 1 40.41 1 MET B N 1
ATOM 1551 C CA . MET B 1 1 ? 4.816 23.125 -5.18 1 40.41 1 MET B CA 1
ATOM 1552 C C . MET B 1 1 ? 3.834 22.109 -4.605 1 40.41 1 MET B C 1
ATOM 1554 O O . MET B 1 1 ? 3.781 21.906 -3.389 1 40.41 1 MET B O 1
ATOM 1558 N N . LEU B 1 2 ? 2.76 21.859 -5.32 1 53.5 2 LEU B N 1
ATOM 1559 C CA . LEU B 1 2 ? 1.676 21 -4.879 1 53.5 2 LEU B CA 1
ATOM 1560 C C . LEU B 1 2 ? 2.215 19.641 -4.414 1 53.5 2 LEU B C 1
ATOM 1562 O O . LEU B 1 2 ? 3.131 19.094 -5.027 1 53.5 2 LEU B O 1
ATOM 1566 N N . SER B 1 3 ? 2.047 19.375 -3.109 1 61.22 3 SER B N 1
ATOM 1567 C CA . SER B 1 3 ? 2.514 18.125 -2.531 1 61.22 3 SER B CA 1
ATOM 1568 C C . SER B 1 3 ? 1.995 16.922 -3.318 1 61.22 3 SER B C 1
ATOM 1570 O O . SER B 1 3 ? 0.786 16.688 -3.387 1 61.22 3 SER B O 1
ATOM 1572 N N . ILE B 1 4 ? 2.727 16.578 -4.445 1 64.19 4 ILE B N 1
ATOM 1573 C CA . ILE B 1 4 ? 2.383 15.367 -5.176 1 64.19 4 ILE B CA 1
ATOM 1574 C C . ILE B 1 4 ? 2.852 14.148 -4.395 1 64.19 4 ILE B C 1
ATOM 1576 O O . ILE B 1 4 ? 3.992 14.102 -3.93 1 64.19 4 ILE B O 1
ATOM 1580 N N . PRO B 1 5 ? 1.747 13.258 -4.219 1 71.75 5 PRO B N 1
ATOM 1581 C CA . PRO B 1 5 ? 2.143 12.047 -3.498 1 71.75 5 PRO B CA 1
ATOM 1582 C C . PRO B 1 5 ? 3.324 11.328 -4.152 1 71.75 5 PRO B C 1
ATOM 1584 O O . PRO B 1 5 ? 3.43 11.297 -5.379 1 71.75 5 PRO B O 1
ATOM 1587 N N . GLU B 1 6 ? 4.34 11.211 -3.398 1 77.31 6 GLU B N 1
ATOM 1588 C CA . GLU B 1 6 ? 5.465 10.367 -3.787 1 77.31 6 GLU B CA 1
ATOM 1589 C C . GLU B 1 6 ? 5.562 9.133 -2.893 1 77.31 6 GLU B C 1
ATOM 1591 O O . GLU B 1 6 ? 5.094 9.148 -1.752 1 77.31 6 GLU B O 1
ATOM 1596 N N . PHE B 1 7 ? 5.902 8 -3.564 1 86.69 7 PHE B N 1
ATOM 1597 C CA . PHE B 1 7 ? 6.176 6.793 -2.795 1 86.69 7 PHE B CA 1
ATOM 1598 C C . PHE B 1 7 ? 7.676 6.566 -2.658 1 86.69 7 PHE B C 1
ATOM 1600 O O . PHE B 1 7 ? 8.398 6.551 -3.654 1 86.69 7 PHE B O 1
ATOM 1607 N N . ASP B 1 8 ? 8.102 6.434 -1.413 1 92.25 8 ASP B N 1
ATOM 1608 C CA . ASP B 1 8 ? 9.516 6.152 -1.19 1 92.25 8 ASP B CA 1
ATOM 1609 C C . ASP B 1 8 ? 9.797 4.656 -1.278 1 92.25 8 ASP B C 1
ATOM 1611 O O . ASP B 1 8 ? 10.719 4.234 -1.981 1 92.25 8 ASP B O 1
ATOM 1615 N N . ASN B 1 9 ? 8.953 3.922 -0.612 1 92.75 9 ASN B N 1
ATOM 1616 C CA . ASN B 1 9 ? 9.172 2.48 -0.54 1 92.75 9 ASN B CA 1
ATOM 1617 C C . ASN B 1 9 ? 7.941 1.708 -1.009 1 92.75 9 ASN B C 1
ATOM 1619 O O . ASN B 1 9 ? 6.809 2.082 -0.695 1 92.75 9 ASN B O 1
ATOM 1623 N N . LEU B 1 10 ? 8.18 0.66 -1.779 1 93.81 10 LEU B N 1
ATOM 1624 C CA . LEU B 1 10 ? 7.141 -0.27 -2.209 1 93.81 10 LEU B CA 1
ATOM 1625 C C . LEU B 1 10 ? 7.441 -1.684 -1.724 1 93.81 10 LEU B C 1
ATOM 1627 O O . LEU B 1 10 ? 8.539 -2.199 -1.94 1 93.81 10 LEU B O 1
ATOM 1631 N N . TYR B 1 11 ? 6.473 -2.25 -1.054 1 92.06 11 TYR B N 1
ATOM 1632 C CA . TYR B 1 11 ? 6.582 -3.619 -0.562 1 92.06 11 TYR B CA 1
ATOM 1633 C C . TYR B 1 11 ? 5.508 -4.508 -1.176 1 92.06 11 TYR B C 1
ATOM 1635 O O . TYR B 1 11 ? 4.312 -4.227 -1.048 1 92.06 11 TYR B O 1
ATOM 1643 N N . LEU B 1 12 ? 5.996 -5.586 -1.772 1 92.06 12 LEU B N 1
ATOM 1644 C CA . LEU B 1 12 ? 5.07 -6.523 -2.395 1 92.06 12 LEU B CA 1
ATOM 1645 C C . LEU B 1 12 ? 5.102 -7.871 -1.685 1 92.06 12 LEU B C 1
ATOM 1647 O O . LEU B 1 12 ? 6.164 -8.484 -1.555 1 92.06 12 LEU B O 1
ATOM 1651 N N . ASP B 1 13 ? 3.984 -8.273 -1.206 1 88.44 13 ASP B N 1
ATOM 1652 C CA . ASP B 1 13 ? 3.805 -9.695 -0.916 1 88.44 13 ASP B CA 1
ATOM 1653 C C . ASP B 1 13 ? 3.529 -10.484 -2.193 1 88.44 13 ASP B C 1
ATOM 1655 O O . ASP B 1 13 ? 2.428 -10.422 -2.742 1 88.44 13 ASP B O 1
ATOM 1659 N N . MET B 1 14 ? 4.422 -11.281 -2.625 1 91.38 14 MET B N 1
ATOM 1660 C CA . MET B 1 14 ? 4.414 -11.898 -3.947 1 91.38 14 MET B CA 1
ATOM 1661 C C . MET B 1 14 ? 3.404 -13.039 -4.012 1 91.38 14 MET B C 1
ATOM 1663 O O . MET B 1 14 ? 2.998 -13.453 -5.098 1 91.38 14 MET B O 1
ATOM 1667 N N . ASN B 1 15 ? 3.039 -13.578 -2.852 1 84.56 15 ASN B N 1
ATOM 1668 C CA . ASN B 1 15 ? 2.186 -14.758 -2.855 1 84.56 15 ASN B CA 1
ATOM 1669 C C . ASN B 1 15 ? 0.843 -14.484 -3.523 1 84.56 15 ASN B C 1
ATOM 1671 O O . ASN B 1 15 ? 0.337 -15.312 -4.277 1 84.56 15 ASN B O 1
ATOM 1675 N N . GLY B 1 16 ? 0.359 -13.352 -3.258 1 82.81 16 GLY B N 1
ATOM 1676 C CA . GLY B 1 16 ? -0.882 -12.992 -3.922 1 82.81 16 GLY B CA 1
ATOM 1677 C C . GLY B 1 16 ? -0.739 -12.859 -5.426 1 82.81 16 GLY B C 1
ATOM 1678 O O . GLY B 1 16 ? -1.621 -13.281 -6.176 1 82.81 16 GLY B O 1
ATOM 1679 N N . ILE B 1 17 ? 0.277 -12.312 -5.859 1 89.38 17 ILE B N 1
ATOM 1680 C CA . ILE B 1 17 ? 0.556 -12.117 -7.281 1 89.38 17 ILE B CA 1
ATOM 1681 C C . ILE B 1 17 ? 0.766 -13.469 -7.953 1 89.38 17 ILE B C 1
ATOM 1683 O O . ILE B 1 17 ? 0.201 -13.734 -9.016 1 89.38 17 ILE B O 1
ATOM 1687 N N . ILE B 1 18 ? 1.525 -14.336 -7.301 1 89.94 18 ILE B N 1
ATOM 1688 C CA . ILE B 1 18 ? 1.815 -15.664 -7.832 1 89.94 18 ILE B CA 1
ATOM 1689 C C . ILE B 1 18 ? 0.52 -16.453 -7.973 1 89.94 18 ILE B C 1
ATOM 1691 O O . ILE B 1 18 ? 0.286 -17.109 -8.992 1 89.94 18 ILE B O 1
ATOM 1695 N N . HIS B 1 19 ? -0.259 -16.344 -7.016 1 84.5 19 HIS B N 1
ATOM 1696 C CA . HIS B 1 19 ? -1.53 -17.062 -7.051 1 84.5 19 HIS B CA 1
ATOM 1697 C C . HIS B 1 19 ? -2.41 -16.562 -8.195 1 84.5 19 HIS B C 1
ATOM 1699 O O . HIS B 1 19 ? -2.955 -17.359 -8.961 1 84.5 19 HIS B O 1
ATOM 1705 N N . GLN B 1 20 ? -2.512 -15.328 -8.289 1 85.06 20 GLN B N 1
ATOM 1706 C CA . GLN B 1 20 ? -3.369 -14.727 -9.305 1 85.06 20 GLN B CA 1
ATOM 1707 C C . GLN B 1 20 ? -2.883 -15.07 -10.711 1 85.06 20 GLN B C 1
ATOM 1709 O O . GLN B 1 20 ? -3.689 -15.266 -11.625 1 85.06 20 GLN B O 1
ATOM 1714 N N . CYS B 1 21 ? -1.615 -15.125 -10.875 1 90.69 21 CYS B N 1
ATOM 1715 C CA . CYS B 1 21 ? -1.055 -15.383 -12.195 1 90.69 21 CYS B CA 1
ATOM 1716 C C . CYS B 1 21 ? -1.079 -16.875 -12.516 1 90.69 21 CYS B C 1
ATOM 1718 O O . CYS B 1 21 ? -1.045 -17.266 -13.688 1 90.69 21 CYS B O 1
ATOM 1720 N N . SER B 1 22 ? -1.191 -17.719 -11.469 1 89.06 22 SER B N 1
ATOM 1721 C CA . SER B 1 22 ? -1.188 -19.156 -11.695 1 89.06 22 SER B CA 1
ATOM 1722 C C . SER B 1 22 ? -2.607 -19.719 -11.719 1 89.06 22 SER B C 1
ATOM 1724 O O . SER B 1 22 ? -2.875 -20.719 -12.375 1 89.06 22 SER B O 1
ATOM 1726 N N . HIS B 1 23 ? -3.449 -19.094 -10.945 1 83.5 23 HIS B N 1
ATOM 1727 C CA . HIS B 1 23 ? -4.836 -19.531 -10.836 1 83.5 23 HIS B CA 1
ATOM 1728 C C . HIS B 1 23 ? -5.797 -18.359 -10.961 1 83.5 23 HIS B C 1
ATOM 1730 O O . HIS B 1 23 ? -6.543 -18.062 -10.023 1 83.5 23 HIS B O 1
ATOM 1736 N N . PRO B 1 24 ? -5.848 -17.75 -12.102 1 76.31 24 PRO B N 1
ATOM 1737 C CA . PRO B 1 24 ? -6.727 -16.578 -12.266 1 76.31 24 PRO B CA 1
ATOM 1738 C C . PRO B 1 24 ? -8.203 -16.938 -12.102 1 76.31 24 PRO B C 1
ATOM 1740 O O . PRO B 1 24 ? -9.008 -16.078 -11.727 1 76.31 24 PRO B O 1
ATOM 1743 N N . ASN B 1 25 ? -8.531 -18.156 -12.477 1 75.56 25 ASN B N 1
ATOM 1744 C CA . ASN B 1 25 ? -9.883 -18.672 -12.297 1 75.56 25 ASN B CA 1
ATOM 1745 C C . ASN B 1 25 ? -9.875 -20.109 -11.805 1 75.56 25 ASN B C 1
ATOM 1747 O O . ASN B 1 25 ? -9.914 -21.047 -12.602 1 75.56 25 ASN B O 1
ATOM 1751 N N . ASP B 1 26 ? -10 -20.266 -10.539 1 72.5 26 ASP B N 1
ATOM 1752 C CA . ASP B 1 26 ? -9.875 -21.578 -9.906 1 72.5 26 ASP B CA 1
ATOM 1753 C C . ASP B 1 26 ? -11.047 -22.484 -10.289 1 72.5 26 ASP B C 1
ATOM 1755 O O . ASP B 1 26 ? -10.93 -23.703 -10.258 1 72.5 26 ASP B O 1
ATOM 1759 N N . GLU B 1 27 ? -12.078 -21.859 -10.727 1 74.62 27 GLU B N 1
ATOM 1760 C CA . GLU B 1 27 ? -13.289 -22.641 -10.945 1 74.62 27 GLU B CA 1
ATOM 1761 C C . GLU B 1 27 ? -13.336 -23.188 -12.359 1 74.62 27 GLU B C 1
ATOM 1763 O O . GLU B 1 27 ? -14.086 -24.125 -12.641 1 74.62 27 GLU B O 1
ATOM 1768 N N . ASP B 1 28 ? -12.492 -22.719 -13.195 1 81.81 28 ASP B N 1
ATOM 1769 C CA . ASP B 1 28 ? -12.531 -23.156 -14.586 1 81.81 28 ASP B CA 1
ATOM 1770 C C . ASP B 1 28 ? -11.711 -24.422 -14.797 1 81.81 28 ASP B C 1
ATOM 1772 O O . ASP B 1 28 ? -10.484 -24.375 -14.852 1 81.81 28 ASP B O 1
ATOM 1776 N N . VAL B 1 29 ? -12.375 -25.5 -15.008 1 83.62 29 VAL B N 1
ATOM 1777 C CA . VAL B 1 29 ? -11.727 -26.797 -15.141 1 83.62 29 VAL B CA 1
ATOM 1778 C C . VAL B 1 29 ? -11.039 -26.906 -16.5 1 83.62 29 VAL B C 1
ATOM 1780 O O . VAL B 1 29 ? -10.219 -27.797 -16.719 1 83.62 29 VAL B O 1
ATOM 1783 N N . HIS B 1 30 ? -11.344 -26.031 -17.391 1 86.69 30 HIS B N 1
ATOM 1784 C CA . HIS B 1 30 ? -10.766 -26.078 -18.734 1 86.69 30 HIS B CA 1
ATOM 1785 C C . HIS B 1 30 ? -9.492 -25.25 -18.812 1 86.69 30 HIS B C 1
ATOM 1787 O O . HIS B 1 30 ? -8.758 -25.328 -19.797 1 86.69 30 HIS B O 1
ATOM 1793 N N . PHE B 1 31 ? -9.219 -24.547 -17.75 1 87.12 31 PHE B N 1
ATOM 1794 C CA . PHE B 1 31 ? -8.102 -23.609 -17.781 1 87.12 31 PHE B CA 1
ATOM 1795 C C . PHE B 1 31 ? -6.77 -24.344 -17.656 1 87.12 31 PHE B C 1
ATOM 1797 O O . PHE B 1 31 ? -6.621 -25.234 -16.828 1 87.12 31 PHE B O 1
ATOM 1804 N N . ARG B 1 32 ? -5.902 -24 -18.719 1 88.94 32 ARG B N 1
ATOM 1805 C CA . ARG B 1 32 ? -4.527 -24.5 -18.703 1 88.94 32 ARG B CA 1
ATOM 1806 C C . ARG B 1 32 ? -3.535 -23.359 -18.891 1 88.94 32 ARG B C 1
ATOM 1808 O O . ARG B 1 32 ? -3.814 -22.391 -19.594 1 88.94 32 ARG B O 1
ATOM 1815 N N . ILE B 1 33 ? -2.404 -23.516 -18.172 1 90.19 33 ILE B N 1
ATOM 1816 C CA . ILE B 1 33 ? -1.378 -22.484 -18.266 1 90.19 33 ILE B CA 1
ATOM 1817 C C . ILE B 1 33 ? 0.001 -23.109 -18.062 1 90.19 33 ILE B C 1
ATOM 1819 O O . ILE B 1 33 ? 0.171 -24 -17.219 1 90.19 33 ILE B O 1
ATOM 1823 N N . SER B 1 34 ? 0.97 -22.672 -18.922 1 91.12 34 SER B N 1
ATOM 1824 C CA . SER B 1 34 ? 2.334 -23.172 -18.781 1 91.12 34 SER B CA 1
ATOM 1825 C C . SER B 1 34 ? 3.09 -22.406 -17.688 1 91.12 34 SER B C 1
ATOM 1827 O O . SER B 1 34 ? 2.727 -21.266 -17.359 1 91.12 34 SER B O 1
ATOM 1829 N N . GLU B 1 35 ? 4.133 -23.031 -17.219 1 93 35 GLU B N 1
ATOM 1830 C CA . GLU B 1 35 ? 4.977 -22.359 -16.234 1 93 35 GLU B CA 1
ATOM 1831 C C . GLU B 1 35 ? 5.609 -21.094 -16.812 1 93 35 GLU B C 1
ATOM 1833 O O . GLU B 1 35 ? 5.723 -20.078 -16.141 1 93 35 GLU B O 1
ATOM 1838 N N . GLU B 1 36 ? 5.957 -21.203 -18.047 1 93.75 36 GLU B N 1
ATOM 1839 C CA . GLU B 1 36 ? 6.57 -20.062 -18.703 1 93.75 36 GLU B CA 1
ATOM 1840 C C . GLU B 1 36 ? 5.609 -18.875 -18.766 1 93.75 36 GLU B C 1
ATOM 1842 O O . GLU B 1 36 ? 6.016 -17.734 -18.547 1 93.75 36 GLU B O 1
ATOM 1847 N N . LYS B 1 37 ? 4.395 -19.203 -19.062 1 93.75 37 LYS B N 1
ATOM 1848 C CA . LYS B 1 37 ? 3.393 -18.141 -19.141 1 93.75 37 LYS B CA 1
ATOM 1849 C C . LYS B 1 37 ? 3.121 -17.562 -17.75 1 93.75 37 LYS B C 1
ATOM 1851 O O . LYS B 1 37 ? 2.932 -16.344 -17.625 1 93.75 37 LYS B O 1
ATOM 1856 N N . ILE B 1 38 ? 3.111 -18.391 -16.766 1 94.25 38 ILE B N 1
ATOM 1857 C CA . ILE B 1 38 ? 2.904 -17.938 -15.391 1 94.25 38 ILE B CA 1
ATOM 1858 C C . ILE B 1 38 ? 4.008 -16.953 -15.008 1 94.25 38 ILE B C 1
ATOM 1860 O O . ILE B 1 38 ? 3.727 -15.859 -14.508 1 94.25 38 ILE B O 1
ATOM 1864 N N . ILE B 1 39 ? 5.207 -17.281 -15.336 1 95.62 39 ILE B N 1
ATOM 1865 C CA . ILE B 1 39 ? 6.359 -16.469 -14.977 1 95.62 39 ILE B CA 1
ATOM 1866 C C . ILE B 1 39 ? 6.316 -15.148 -15.734 1 95.62 39 ILE B C 1
ATOM 1868 O O . ILE B 1 39 ? 6.531 -14.078 -15.156 1 95.62 39 ILE B O 1
ATOM 1872 N N . ALA B 1 40 ? 5.953 -15.219 -16.969 1 95.56 40 ALA B N 1
ATOM 1873 C CA . ALA B 1 40 ? 5.832 -14.008 -17.766 1 95.56 40 ALA B CA 1
ATOM 1874 C C . ALA B 1 40 ? 4.754 -13.086 -17.203 1 95.56 40 ALA B C 1
ATOM 1876 O O . ALA B 1 40 ? 4.93 -11.859 -17.188 1 95.56 40 ALA B O 1
ATOM 1877 N N . ASP B 1 41 ? 3.689 -13.68 -16.812 1 94.62 41 ASP B N 1
ATOM 1878 C CA . ASP B 1 41 ? 2.592 -12.898 -16.25 1 94.62 41 ASP B CA 1
ATOM 1879 C C . ASP B 1 41 ? 2.998 -12.242 -14.938 1 94.62 41 ASP B C 1
ATOM 1881 O O . ASP B 1 41 ? 2.609 -11.109 -14.656 1 94.62 41 ASP B O 1
ATOM 1885 N N . ILE B 1 42 ? 3.738 -12.938 -14.164 1 95.19 42 ILE B N 1
ATOM 1886 C CA . ILE B 1 42 ? 4.23 -12.406 -12.898 1 95.19 42 ILE B CA 1
ATOM 1887 C C . ILE B 1 42 ? 5.145 -11.211 -13.172 1 95.19 42 ILE B C 1
ATOM 1889 O O . ILE B 1 42 ? 5 -10.156 -12.539 1 95.19 42 ILE B O 1
ATOM 1893 N N . PHE B 1 43 ? 6.023 -11.344 -14.141 1 96.5 43 PHE B N 1
ATOM 1894 C CA . PHE B 1 43 ? 6.914 -10.242 -14.508 1 96.5 43 PHE B CA 1
ATOM 1895 C C . PHE B 1 43 ? 6.113 -9.016 -14.938 1 96.5 43 PHE B C 1
ATOM 1897 O O . PHE B 1 43 ? 6.395 -7.902 -14.492 1 96.5 43 PHE B O 1
ATOM 1904 N N . HIS B 1 44 ? 5.195 -9.328 -15.688 1 94.94 44 HIS B N 1
ATOM 1905 C CA . HIS B 1 44 ? 4.367 -8.234 -16.188 1 94.94 44 HIS B CA 1
ATOM 1906 C C . HIS B 1 44 ? 3.623 -7.543 -15.047 1 94.94 44 HIS B C 1
ATOM 1908 O O . HIS B 1 44 ? 3.578 -6.312 -14.984 1 94.94 44 HIS B O 1
ATOM 1914 N N . TYR B 1 45 ? 3.09 -8.367 -14.211 1 94.38 45 TYR B N 1
ATOM 1915 C CA . TYR B 1 45 ? 2.355 -7.852 -13.055 1 94.38 45 TYR B CA 1
ATOM 1916 C C . TYR B 1 45 ? 3.236 -6.949 -12.203 1 94.38 45 TYR B C 1
ATOM 1918 O O . TYR B 1 45 ? 2.844 -5.828 -11.867 1 94.38 45 TYR B O 1
ATOM 1926 N N . VAL B 1 46 ? 4.402 -7.348 -11.953 1 95.56 46 VAL B N 1
ATOM 1927 C CA . VAL B 1 46 ? 5.352 -6.609 -11.125 1 95.56 46 VAL B CA 1
ATOM 1928 C C . VAL B 1 46 ? 5.746 -5.312 -11.828 1 95.56 46 VAL B C 1
ATOM 1930 O O . VAL B 1 46 ? 5.789 -4.25 -11.211 1 95.56 46 VAL B O 1
ATOM 1933 N N . GLU B 1 47 ? 5.945 -5.379 -13.047 1 94.94 47 GLU B N 1
ATOM 1934 C CA . GLU B 1 47 ? 6.332 -4.203 -13.812 1 94.94 47 GLU B CA 1
ATOM 1935 C C . GLU B 1 47 ? 5.234 -3.143 -13.797 1 94.94 47 GLU B C 1
ATOM 1937 O O . GLU B 1 47 ? 5.516 -1.951 -13.656 1 94.94 47 GLU B O 1
ATOM 1942 N N . VAL B 1 48 ? 4.086 -3.576 -13.984 1 93.75 48 VAL B N 1
ATOM 1943 C CA . VAL B 1 48 ? 2.961 -2.646 -13.992 1 93.75 48 VAL B CA 1
ATOM 1944 C C . VAL B 1 48 ? 2.832 -1.978 -12.625 1 93.75 48 VAL B C 1
ATOM 1946 O O . VAL B 1 48 ? 2.668 -0.758 -12.531 1 93.75 48 VAL B O 1
ATOM 1949 N N . LEU B 1 49 ? 2.955 -2.795 -11.555 1 93.31 49 LEU B N 1
ATOM 1950 C CA . LEU B 1 49 ? 2.885 -2.23 -10.211 1 93.31 49 LEU B CA 1
ATOM 1951 C C . LEU B 1 49 ? 3.986 -1.199 -9.992 1 93.31 49 LEU B C 1
ATOM 1953 O O . LEU B 1 49 ? 3.738 -0.123 -9.445 1 93.31 49 LEU B O 1
ATOM 1957 N N . PHE B 1 50 ? 5.148 -1.495 -10.461 1 94.88 50 PHE B N 1
ATOM 1958 C CA . PHE B 1 50 ? 6.273 -0.583 -10.312 1 94.88 50 PHE B CA 1
ATOM 1959 C C . PHE B 1 50 ? 6.016 0.719 -11.07 1 94.88 50 PHE B C 1
ATOM 1961 O O . PHE B 1 50 ? 6.309 1.804 -10.555 1 94.88 50 PHE B O 1
ATOM 1968 N N . ARG B 1 51 ? 5.414 0.585 -12.172 1 92.69 51 ARG B N 1
ATOM 1969 C CA . ARG B 1 51 ? 5.156 1.759 -13 1 92.69 51 ARG B CA 1
ATOM 1970 C C . ARG B 1 51 ? 4.047 2.617 -12.398 1 92.69 51 ARG B C 1
ATOM 1972 O O . ARG B 1 51 ? 4.066 3.844 -12.523 1 92.69 51 ARG B O 1
ATOM 1979 N N . ILE B 1 52 ? 3.137 1.979 -11.812 1 90.38 52 ILE B N 1
ATOM 1980 C CA . ILE B 1 52 ? 2.023 2.701 -11.203 1 90.38 52 ILE B CA 1
ATOM 1981 C C . ILE B 1 52 ? 2.504 3.436 -9.953 1 90.38 52 ILE B C 1
ATOM 1983 O O . ILE B 1 52 ? 2.258 4.633 -9.797 1 90.38 52 ILE B O 1
ATOM 1987 N N . ILE B 1 53 ? 3.285 2.76 -9.109 1 89.69 53 ILE B N 1
ATOM 1988 C CA . ILE B 1 53 ? 3.625 3.281 -7.789 1 89.69 53 ILE B CA 1
ATOM 1989 C C . ILE B 1 53 ? 4.883 4.145 -7.883 1 89.69 53 ILE B C 1
ATOM 1991 O O . ILE B 1 53 ? 5.027 5.125 -7.148 1 89.69 53 ILE B O 1
ATOM 1995 N N . LYS B 1 54 ? 5.852 3.764 -8.688 1 92.69 54 LYS B N 1
ATOM 1996 C CA . LYS B 1 54 ? 7.098 4.477 -8.945 1 92.69 54 LYS B CA 1
ATOM 1997 C C . LYS B 1 54 ? 7.848 4.766 -7.648 1 92.69 54 LYS B C 1
ATOM 1999 O O . LYS B 1 54 ? 8.094 5.926 -7.309 1 92.69 54 LYS B O 1
ATOM 2004 N N . PRO B 1 55 ? 8.219 3.666 -6.977 1 94.62 55 PRO B N 1
ATOM 2005 C CA . PRO B 1 55 ? 8.992 3.889 -5.754 1 94.62 55 PRO B CA 1
ATOM 2006 C C . PRO B 1 55 ? 10.32 4.605 -6.016 1 94.62 55 PRO B C 1
ATOM 2008 O O . PRO B 1 55 ? 10.969 4.359 -7.039 1 94.62 55 PRO B O 1
ATOM 2011 N N . LYS B 1 56 ? 10.766 5.398 -5.02 1 94.94 56 LYS B N 1
ATOM 2012 C CA . LYS B 1 56 ? 11.953 6.219 -5.238 1 94.94 56 LYS B CA 1
ATOM 2013 C C . LYS B 1 56 ? 13.156 5.652 -4.496 1 94.94 56 LYS B C 1
ATOM 2015 O O . LYS B 1 56 ? 14.305 5.926 -4.859 1 94.94 56 LYS B O 1
ATOM 2020 N N . LYS B 1 57 ? 12.953 4.844 -3.463 1 95.06 57 LYS B N 1
ATOM 2021 C CA . LYS B 1 57 ? 14.086 4.461 -2.623 1 95.06 57 LYS B CA 1
ATOM 2022 C C . LYS B 1 57 ? 14.227 2.945 -2.549 1 95.06 57 LYS B C 1
ATOM 2024 O O . LYS B 1 57 ? 15.273 2.396 -2.902 1 95.06 57 LYS B O 1
ATOM 2029 N N . ILE B 1 58 ? 13.148 2.291 -2.119 1 95.94 58 ILE B N 1
ATOM 2030 C CA . ILE B 1 58 ? 13.25 0.858 -1.87 1 95.94 58 ILE B CA 1
ATOM 2031 C C . ILE B 1 58 ? 12.109 0.129 -2.572 1 95.94 58 ILE B C 1
ATOM 2033 O O . ILE B 1 58 ? 10.961 0.588 -2.551 1 95.94 58 ILE B O 1
ATOM 2037 N N . PHE B 1 59 ? 12.492 -0.923 -3.209 1 97 59 PHE B N 1
ATOM 2038 C CA . PHE B 1 59 ? 11.539 -1.882 -3.744 1 97 59 PHE B CA 1
ATOM 2039 C C . PHE B 1 59 ? 11.789 -3.273 -3.178 1 97 59 PHE B C 1
ATOM 2041 O O . PHE B 1 59 ? 12.812 -3.896 -3.473 1 97 59 PHE B O 1
ATOM 2048 N N . PHE B 1 60 ? 10.789 -3.752 -2.314 1 95.56 60 PHE B N 1
ATOM 2049 C CA . PHE B 1 60 ? 10.953 -5 -1.581 1 95.56 60 PHE B CA 1
ATOM 2050 C C . PHE B 1 60 ? 9.922 -6.031 -2.031 1 95.56 60 PHE B C 1
ATOM 2052 O O . PHE B 1 60 ? 8.719 -5.773 -1.991 1 95.56 60 PHE B O 1
ATOM 2059 N N . MET B 1 61 ? 10.43 -7.215 -2.477 1 95.25 61 MET B N 1
ATOM 2060 C CA . MET B 1 61 ? 9.57 -8.328 -2.861 1 95.25 61 MET B CA 1
ATOM 2061 C C . MET B 1 61 ? 9.75 -9.508 -1.909 1 95.25 61 MET B C 1
ATOM 2063 O O . MET B 1 61 ? 10.859 -10.023 -1.756 1 95.25 61 MET B O 1
ATOM 2067 N N . ALA B 1 62 ? 8.641 -9.883 -1.311 1 91.88 62 ALA B N 1
ATOM 2068 C CA . ALA B 1 62 ? 8.711 -10.992 -0.369 1 91.88 62 ALA B CA 1
ATOM 2069 C C . ALA B 1 62 ? 8.016 -12.234 -0.93 1 91.88 62 ALA B C 1
ATOM 2071 O O . ALA B 1 62 ? 6.828 -12.188 -1.252 1 91.88 62 ALA B O 1
ATOM 2072 N N . VAL B 1 63 ? 8.758 -13.281 -1.013 1 88.75 63 VAL B N 1
ATOM 2073 C CA . VAL B 1 63 ? 8.203 -14.586 -1.358 1 88.75 63 VAL B CA 1
ATOM 2074 C C . VAL B 1 63 ? 8.172 -15.477 -0.118 1 88.75 63 VAL B C 1
ATOM 2076 O O . VAL B 1 63 ? 9.148 -15.555 0.63 1 88.75 63 VAL B O 1
ATOM 2079 N N . ASP B 1 64 ? 7.043 -16.141 0.122 1 81.62 64 ASP B N 1
ATOM 2080 C CA . ASP B 1 64 ? 6.875 -16.953 1.324 1 81.62 64 ASP B CA 1
ATOM 2081 C C . ASP B 1 64 ? 7.965 -18.016 1.424 1 81.62 64 ASP B C 1
ATOM 2083 O O . ASP B 1 64 ? 8.289 -18.688 0.434 1 81.62 64 ASP B O 1
ATOM 2087 N N . GLY B 1 65 ? 8.57 -18.031 2.525 1 78.19 65 GLY B N 1
ATOM 2088 C CA . GLY B 1 65 ? 9.469 -19.125 2.863 1 78.19 65 GLY B CA 1
ATOM 2089 C C . GLY B 1 65 ? 8.82 -20.188 3.734 1 78.19 65 GLY B C 1
ATOM 2090 O O . GLY B 1 65 ? 7.594 -20.312 3.764 1 78.19 65 GLY B O 1
ATOM 2091 N N . VAL B 1 66 ? 9.648 -21.047 4.211 1 72 66 VAL B N 1
ATOM 2092 C CA . VAL B 1 66 ? 9.148 -22.094 5.082 1 72 66 VAL B CA 1
ATOM 2093 C C . VAL B 1 66 ? 8.531 -21.484 6.336 1 72 66 VAL B C 1
ATOM 2095 O O . VAL B 1 66 ? 9.094 -20.562 6.922 1 72 66 VAL B O 1
ATOM 2098 N N . ALA B 1 67 ? 7.188 -21.688 6.449 1 67.56 67 ALA B N 1
ATOM 2099 C CA . ALA B 1 67 ? 6.438 -21.141 7.574 1 67.56 67 ALA B CA 1
ATOM 2100 C C . ALA B 1 67 ? 6.477 -22.094 8.773 1 67.56 67 ALA B C 1
ATOM 2102 O O . ALA B 1 67 ? 6.828 -23.266 8.625 1 67.56 67 ALA B O 1
ATOM 2103 N N . PRO B 1 68 ? 6.242 -21.453 9.883 1 66.25 68 PRO B N 1
ATOM 2104 C CA . PRO B 1 68 ? 6.078 -22.344 11.023 1 66.25 68 PRO B CA 1
ATOM 2105 C C . PRO B 1 68 ? 5.062 -23.453 10.766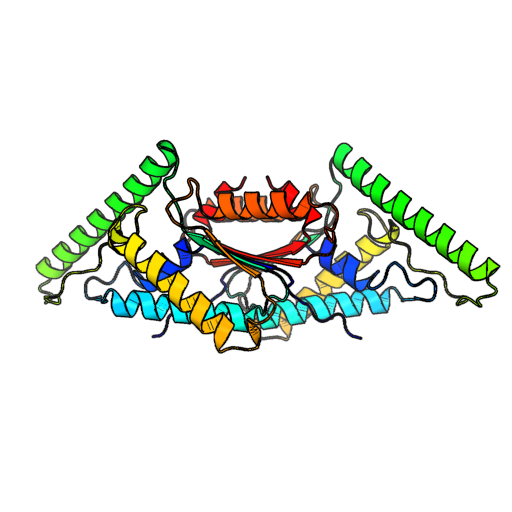 1 66.25 68 PRO B C 1
ATOM 2107 O O . PRO B 1 68 ? 4.191 -23.312 9.898 1 66.25 68 PRO B O 1
ATOM 2110 N N . ARG B 1 69 ? 5.25 -24.547 11.516 1 63.59 69 ARG B N 1
ATOM 2111 C CA . ARG B 1 69 ? 4.484 -25.766 11.312 1 63.59 69 ARG B CA 1
ATOM 2112 C C . ARG B 1 69 ? 2.99 -25.469 11.25 1 63.59 69 ARG B C 1
ATOM 2114 O O . ARG B 1 69 ? 2.273 -26.047 10.43 1 63.59 69 ARG B O 1
ATOM 2121 N N . ALA B 1 70 ? 2.574 -24.625 12.164 1 62.81 70 ALA B N 1
ATOM 2122 C CA . ALA B 1 70 ? 1.144 -24.328 12.227 1 62.81 70 ALA B CA 1
ATOM 2123 C C . ALA B 1 70 ? 0.663 -23.672 10.93 1 62.81 70 ALA B C 1
ATOM 2125 O O . ALA B 1 70 ? -0.358 -24.078 10.367 1 62.81 70 ALA B O 1
ATOM 2126 N N . LYS B 1 71 ? 1.396 -22.703 10.562 1 68.19 71 LYS B N 1
ATOM 2127 C CA . LYS B 1 71 ? 1.036 -22.016 9.328 1 68.19 71 LYS B CA 1
ATOM 2128 C C . LYS B 1 71 ? 1.199 -22.922 8.109 1 68.19 71 LYS B C 1
ATOM 2130 O O . LYS B 1 71 ? 0.39 -22.875 7.184 1 68.19 71 LYS B O 1
ATOM 2135 N N . MET B 1 72 ? 2.199 -23.781 8.305 1 68.94 72 MET B N 1
ATOM 2136 C CA . MET B 1 72 ? 2.426 -24.75 7.234 1 68.94 72 MET B CA 1
ATOM 2137 C C . MET B 1 72 ? 1.225 -25.688 7.07 1 68.94 72 MET B C 1
ATOM 2139 O O . MET B 1 72 ? 0.811 -25.984 5.949 1 68.94 72 MET B O 1
ATOM 2143 N N . ASN B 1 73 ? 0.754 -26.031 8.25 1 69.5 73 ASN B N 1
ATOM 2144 C CA . ASN B 1 73 ? -0.4 -26.922 8.234 1 69.5 73 ASN B CA 1
ATOM 2145 C C . ASN B 1 73 ? -1.629 -26.234 7.641 1 69.5 73 ASN B C 1
ATOM 2147 O O . ASN B 1 73 ? -2.381 -26.844 6.883 1 69.5 73 ASN B O 1
ATOM 2151 N N . GLN B 1 74 ? -1.776 -25 7.965 1 71.31 74 GLN B N 1
ATOM 2152 C CA . GLN B 1 74 ? -2.889 -24.219 7.422 1 71.31 74 GLN B CA 1
ATOM 2153 C C . GLN B 1 74 ? -2.771 -24.078 5.906 1 71.31 74 GLN B C 1
ATOM 2155 O O . GLN B 1 74 ? -3.756 -24.25 5.184 1 71.31 74 GLN B O 1
ATOM 2160 N N . GLN B 1 75 ? -1.587 -23.812 5.504 1 69.38 75 GLN B N 1
ATOM 2161 C CA . GLN B 1 75 ? -1.337 -23.641 4.074 1 69.38 75 GLN B CA 1
ATOM 2162 C C . GLN B 1 75 ? -1.542 -24.953 3.324 1 69.38 75 GLN B C 1
ATOM 2164 O O . GLN B 1 75 ? -2.164 -24.969 2.26 1 69.38 75 GLN B O 1
ATOM 2169 N N . ARG B 1 76 ? -1.041 -25.969 3.961 1 68 76 ARG B N 1
ATOM 2170 C CA . ARG B 1 76 ? -1.196 -27.281 3.361 1 68 76 ARG B CA 1
ATOM 2171 C C . ARG B 1 76 ? -2.668 -27.672 3.26 1 68 76 ARG B C 1
ATOM 2173 O O . ARG B 1 76 ? -3.104 -28.219 2.242 1 68 76 ARG B O 1
ATOM 2180 N N . GLY B 1 77 ? -3.326 -27.422 4.395 1 72.69 77 GLY B N 1
ATOM 2181 C CA . GLY B 1 77 ? -4.75 -27.703 4.395 1 72.69 77 GLY B CA 1
ATOM 2182 C C . GLY B 1 77 ? -5.508 -26.969 3.312 1 72.69 77 GLY B C 1
ATOM 2183 O O . GLY B 1 77 ? -6.363 -27.531 2.637 1 72.69 77 GLY B O 1
ATOM 2184 N N . ARG B 1 78 ? -5.184 -25.734 3.143 1 72.94 78 ARG B N 1
ATOM 2185 C CA . ARG B 1 78 ? -5.836 -24.922 2.117 1 72.94 78 ARG B CA 1
ATOM 2186 C C . ARG B 1 78 ? -5.547 -25.469 0.723 1 72.94 78 ARG B C 1
ATOM 2188 O O . ARG B 1 78 ? -6.445 -25.531 -0.122 1 72.94 78 ARG B O 1
ATOM 2195 N N . ARG B 1 79 ? -4.375 -25.844 0.507 1 72.12 79 ARG B N 1
ATOM 2196 C CA . ARG B 1 79 ? -3.973 -26.359 -0.801 1 72.12 79 ARG B CA 1
ATOM 2197 C C . ARG B 1 79 ? -4.617 -27.703 -1.086 1 72.12 79 ARG B C 1
ATOM 2199 O O . ARG B 1 79 ? -5.008 -27.984 -2.221 1 72.12 79 ARG B O 1
ATOM 2206 N N . PHE B 1 80 ? -4.703 -28.516 -0.029 1 74.19 80 PHE B N 1
ATOM 2207 C CA . PHE B 1 80 ? -5.359 -29.797 -0.164 1 74.19 80 PHE B CA 1
ATOM 2208 C C . PHE B 1 80 ? -6.828 -29.625 -0.54 1 74.19 80 PHE B C 1
ATOM 2210 O O . PHE B 1 80 ? -7.328 -30.312 -1.435 1 74.19 80 PHE B O 1
ATOM 2217 N N . ARG B 1 81 ? -7.414 -28.75 0.123 1 79.06 81 ARG B N 1
ATOM 2218 C CA . ARG B 1 81 ? -8.828 -28.484 -0.155 1 79.06 81 ARG B CA 1
ATOM 2219 C C . ARG B 1 81 ? -9.016 -28 -1.587 1 79.06 81 ARG B C 1
ATOM 2221 O O . ARG B 1 81 ? -9.93 -28.453 -2.283 1 79.06 81 ARG B O 1
ATOM 2228 N N . SER B 1 82 ? -8.164 -27.094 -2.008 1 76.81 82 SER B N 1
ATOM 2229 C CA . SER B 1 82 ? -8.25 -26.562 -3.365 1 76.81 82 SER B CA 1
ATOM 2230 C C . SER B 1 82 ? -8.055 -27.672 -4.398 1 76.81 82 SER B C 1
ATOM 2232 O O . SER B 1 82 ? -8.758 -27.719 -5.41 1 76.81 82 SER B O 1
ATOM 2234 N N . ALA B 1 83 ? -7.109 -28.531 -4.164 1 77.12 83 ALA B N 1
ATOM 2235 C CA . ALA B 1 83 ? -6.84 -29.641 -5.062 1 77.12 83 ALA B CA 1
ATOM 2236 C C . ALA B 1 83 ? -8.039 -30.594 -5.133 1 77.12 83 ALA B C 1
ATOM 2238 O O . ALA B 1 83 ? -8.414 -31.047 -6.219 1 77.12 83 ALA B O 1
ATOM 2239 N N . LYS B 1 84 ? -8.578 -30.844 -3.977 1 83.62 84 LYS B N 1
ATOM 2240 C CA . LYS B 1 84 ? -9.742 -31.719 -3.914 1 83.62 84 LYS B CA 1
ATOM 2241 C C . LYS B 1 84 ? -10.93 -31.109 -4.668 1 83.62 84 LYS B C 1
ATOM 2243 O O . LYS B 1 84 ? -11.609 -31.812 -5.422 1 83.62 84 LYS B O 1
ATOM 2248 N N . GLU B 1 85 ? -11.125 -29.906 -4.41 1 84.5 85 GLU B N 1
ATOM 2249 C CA . GLU B 1 85 ? -12.219 -29.219 -5.086 1 84.5 85 GLU B CA 1
ATOM 2250 C C . GLU B 1 85 ? -12.023 -29.219 -6.602 1 84.5 85 GLU B C 1
ATOM 2252 O O . GLU B 1 85 ? -12.984 -29.406 -7.352 1 84.5 85 GLU B O 1
ATOM 2257 N N . ALA B 1 86 ? -10.844 -29.047 -7.023 1 81.69 86 ALA B N 1
ATOM 2258 C CA . ALA B 1 86 ? -10.531 -29.078 -8.453 1 81.69 86 ALA B CA 1
ATOM 2259 C C . ALA B 1 86 ? -10.805 -30.469 -9.031 1 81.69 86 ALA B C 1
ATOM 2261 O O . ALA B 1 86 ? -11.375 -30.578 -10.125 1 81.69 86 ALA B O 1
ATOM 2262 N N . GLU B 1 87 ? -10.438 -31.438 -8.32 1 83.5 87 GLU B N 1
ATOM 2263 C CA . GLU B 1 87 ? -10.672 -32.812 -8.758 1 83.5 87 GLU B CA 1
ATOM 2264 C C . GLU B 1 87 ? -12.164 -33.094 -8.883 1 83.5 87 GLU B C 1
ATOM 2266 O O . GLU B 1 87 ? -12.602 -33.75 -9.844 1 83.5 87 GLU B O 1
ATOM 2271 N N . GLU B 1 88 ? -12.875 -32.625 -7.914 1 89.19 88 GLU B N 1
ATOM 2272 C CA . GLU B 1 88 ? -14.32 -32.844 -7.926 1 89.19 88 GLU B CA 1
ATOM 2273 C C . GLU B 1 88 ? -14.969 -32.156 -9.117 1 89.19 88 GLU B C 1
ATOM 2275 O O . GLU B 1 88 ? -15.875 -32.688 -9.75 1 89.19 88 GLU B O 1
ATOM 2280 N N . LYS B 1 89 ? -14.5 -31.016 -9.398 1 87.75 89 LYS B N 1
ATOM 2281 C CA . LYS B 1 89 ? -15.047 -30.266 -10.523 1 87.75 89 LYS B CA 1
ATOM 2282 C C . LYS B 1 89 ? -14.719 -30.938 -11.852 1 87.75 89 LYS B C 1
ATOM 2284 O O . LYS B 1 89 ? -15.547 -30.953 -12.766 1 87.75 89 LYS B O 1
ATOM 2289 N N . ILE B 1 90 ? -13.578 -31.5 -11.984 1 86.56 90 ILE B N 1
ATOM 2290 C CA . ILE B 1 90 ? -13.172 -32.25 -13.18 1 86.56 90 ILE B CA 1
ATOM 2291 C C . ILE B 1 90 ? -14.062 -33.469 -13.359 1 86.56 90 ILE B C 1
ATOM 2293 O O . ILE B 1 90 ? -14.562 -33.719 -14.453 1 86.56 90 ILE B O 1
ATOM 2297 N N . LYS B 1 91 ? -14.25 -34.094 -12.258 1 90.44 91 LYS B N 1
ATOM 2298 C CA . LYS B 1 91 ? -15.102 -35.281 -12.289 1 90.44 91 LYS B CA 1
ATOM 2299 C C . LYS B 1 91 ? -16.516 -34.906 -12.734 1 90.44 91 LYS B C 1
ATOM 2301 O O . LYS B 1 91 ? -17.094 -35.594 -13.586 1 90.44 91 LYS B O 1
ATOM 2306 N N . LYS B 1 92 ? -16.969 -33.875 -12.156 1 92.38 92 LYS B N 1
ATOM 2307 C CA . LYS B 1 92 ? -18.312 -33.438 -12.492 1 92.38 92 LYS B CA 1
ATOM 2308 C C . LYS B 1 92 ? -18.406 -33.031 -13.953 1 92.38 92 LYS B C 1
ATOM 2310 O O . LYS B 1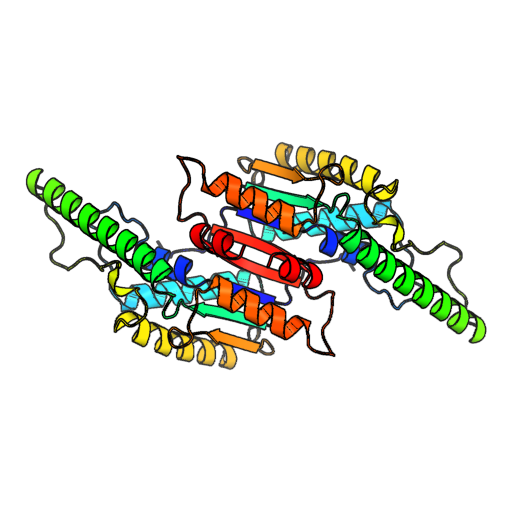 92 ? -19.406 -33.312 -14.625 1 92.38 92 LYS B O 1
ATOM 2315 N N . ALA B 1 93 ? -17.438 -32.406 -14.469 1 91.25 93 ALA B N 1
ATOM 2316 C CA . ALA B 1 93 ? -17.406 -31.984 -15.867 1 91.25 93 ALA B CA 1
ATOM 2317 C C . ALA B 1 93 ? -17.359 -33.188 -16.797 1 91.25 93 ALA B C 1
ATOM 2319 O O . ALA B 1 93 ? -18.047 -33.219 -17.828 1 91.25 93 ALA B O 1
ATOM 2320 N N . LEU B 1 94 ? -16.594 -34.188 -16.422 1 90.56 94 LEU B N 1
ATOM 2321 C CA . LEU B 1 94 ? -16.484 -35.406 -17.203 1 90.56 94 LEU B CA 1
ATOM 2322 C C . LEU B 1 94 ? -17.797 -36.188 -17.188 1 90.56 94 LEU B C 1
ATOM 2324 O O . LEU B 1 94 ? -18.219 -36.719 -18.219 1 90.56 94 LEU B O 1
ATOM 2328 N N . GLU B 1 95 ? -18.438 -36.094 -16.016 1 93 95 GLU B N 1
ATOM 2329 C CA . GLU B 1 95 ? -19.719 -36.781 -15.891 1 93 95 GLU B CA 1
ATOM 2330 C C . GLU B 1 95 ? -20.781 -36.094 -16.75 1 93 95 GLU B C 1
ATOM 2332 O O . GLU B 1 95 ? -21.703 -36.75 -17.25 1 93 95 GLU B O 1
ATOM 2337 N N . LYS B 1 96 ? -20.609 -34.844 -16.938 1 93.25 96 LYS B N 1
ATOM 2338 C CA . LYS B 1 96 ? -21.547 -34.094 -17.75 1 93.25 96 LYS B CA 1
ATOM 2339 C C . LYS B 1 96 ? -21.188 -34.188 -19.234 1 93.25 96 LYS B C 1
ATOM 2341 O O . LYS B 1 96 ? -21.875 -33.594 -20.078 1 93.25 96 LYS B O 1
ATOM 2346 N N . GLY B 1 97 ? -20.078 -34.812 -19.484 1 91.94 97 GLY B N 1
ATOM 2347 C CA . GLY B 1 97 ? -19.719 -35.094 -20.859 1 91.94 97 GLY B CA 1
ATOM 2348 C C . GLY B 1 97 ? -18.797 -34.031 -21.469 1 91.94 97 GLY B C 1
ATOM 2349 O O . GLY B 1 97 ? -18.625 -34 -22.688 1 91.94 97 GLY B O 1
ATOM 2350 N N . GLU B 1 98 ? -18.312 -33.25 -20.578 1 90.81 98 GLU B N 1
ATOM 2351 C CA . GLU B 1 98 ? -17.406 -32.219 -21.094 1 90.81 98 GLU B CA 1
ATOM 2352 C C . GLU B 1 98 ? -16.078 -32.844 -21.531 1 90.81 98 GLU B C 1
ATOM 2354 O O . GLU B 1 98 ? -15.625 -33.812 -20.953 1 90.81 98 GLU B O 1
ATOM 2359 N N . ILE B 1 99 ? -15.555 -32.312 -22.625 1 91.25 99 ILE B N 1
ATOM 2360 C CA . ILE B 1 99 ? -14.219 -32.688 -23.062 1 91.25 99 ILE B CA 1
ATOM 2361 C C . ILE B 1 99 ? -13.188 -31.734 -22.484 1 91.25 99 ILE B C 1
ATOM 2363 O O . ILE B 1 99 ? -13.203 -30.547 -22.766 1 91.25 99 ILE B O 1
ATOM 2367 N N . LEU B 1 100 ? -12.297 -32.219 -21.672 1 90.25 100 LEU B N 1
ATOM 2368 C CA . LEU B 1 100 ? -11.289 -31.422 -21 1 90.25 100 LEU B CA 1
ATOM 2369 C C . LEU B 1 100 ? -9.969 -31.453 -21.766 1 90.25 100 LEU B C 1
ATOM 2371 O O . LEU B 1 100 ? -9.703 -32.406 -22.516 1 90.25 100 LEU B O 1
ATOM 2375 N N . PRO B 1 101 ? -9.266 -30.328 -21.625 1 89.38 101 PRO B N 1
ATOM 2376 C CA . PRO B 1 101 ? -7.949 -30.344 -22.266 1 89.38 101 PRO B CA 1
ATOM 2377 C C . PRO B 1 101 ? -7.078 -31.516 -21.812 1 89.38 101 PRO B C 1
ATOM 2379 O O . PRO B 1 101 ? -7.23 -32 -20.688 1 89.38 101 PRO B O 1
ATOM 2382 N N . THR B 1 102 ? -6.191 -31.922 -22.688 1 87.31 102 THR B N 1
ATOM 2383 C CA . THR B 1 102 ? -5.309 -33.062 -22.375 1 87.31 102 THR B CA 1
ATOM 2384 C C . THR B 1 102 ? -4.152 -32.594 -21.484 1 87.31 102 THR B C 1
ATOM 2386 O O . THR B 1 102 ? -3.594 -33.406 -20.734 1 87.31 102 THR B O 1
ATOM 2389 N N . GLU B 1 103 ? -3.875 -31.359 -21.625 1 85.38 103 GLU B N 1
ATOM 2390 C CA . GLU B 1 103 ? -2.803 -30.812 -20.797 1 85.38 103 GLU B CA 1
ATOM 2391 C C . GLU B 1 103 ? -3.189 -30.797 -19.328 1 85.38 103 GLU B C 1
ATOM 2393 O O . GLU B 1 103 ? -4.359 -30.609 -18.984 1 85.38 103 GLU B O 1
ATOM 2398 N N . SER B 1 104 ? -2.16 -31.078 -18.578 1 83.75 104 SER B N 1
ATOM 2399 C CA . SER B 1 104 ? -2.432 -31.094 -17.141 1 83.75 104 SER B CA 1
ATOM 2400 C C . SER B 1 104 ? -2.643 -29.672 -16.609 1 83.75 104 SER B C 1
ATOM 2402 O O . SER B 1 104 ? -2.037 -28.719 -17.109 1 83.75 104 SER B O 1
ATOM 2404 N N . ARG B 1 105 ? -3.508 -29.594 -15.633 1 84.31 105 ARG B N 1
ATOM 2405 C CA . ARG B 1 105 ? -3.729 -28.344 -14.922 1 84.31 105 ARG B CA 1
ATOM 2406 C C . ARG B 1 105 ? -2.537 -28 -14.039 1 84.31 105 ARG B C 1
ATOM 2408 O O . ARG B 1 105 ? -1.864 -28.891 -13.516 1 84.31 105 ARG B O 1
ATOM 2415 N N . PHE B 1 106 ? -2.254 -26.781 -13.961 1 86.38 106 PHE B N 1
ATOM 2416 C CA . PHE B 1 106 ? -1.242 -26.359 -12.992 1 86.38 106 PHE B CA 1
ATOM 2417 C C . PHE B 1 106 ? -1.766 -26.484 -11.57 1 86.38 106 PHE B C 1
ATOM 2419 O O . PHE B 1 106 ? -2.768 -25.859 -11.211 1 86.38 106 PHE B O 1
ATOM 2426 N N . ASP B 1 107 ? -1.069 -27.266 -10.828 1 83.06 107 ASP B N 1
ATOM 2427 C CA . ASP B 1 107 ? -1.483 -27.562 -9.461 1 83.06 107 ASP B CA 1
ATOM 2428 C C . ASP B 1 107 ? -1.068 -26.438 -8.508 1 83.06 107 ASP B C 1
ATOM 2430 O O . ASP B 1 107 ? 0.092 -26.031 -8.5 1 83.06 107 ASP B O 1
ATOM 2434 N N . SER B 1 108 ? -1.99 -26 -7.664 1 80.12 108 SER B N 1
ATOM 2435 C CA . SER B 1 108 ? -1.736 -24.938 -6.695 1 80.12 108 SER B CA 1
ATOM 2436 C C . SER B 1 108 ? -0.658 -25.344 -5.695 1 80.12 108 SER B C 1
ATOM 2438 O O . SER B 1 108 ? -0.005 -24.5 -5.094 1 80.12 108 SER B O 1
ATOM 2440 N N . ASN B 1 109 ? -0.46 -26.594 -5.582 1 81.56 109 ASN B N 1
ATOM 2441 C CA . ASN B 1 109 ? 0.573 -27.078 -4.672 1 81.56 109 ASN B CA 1
ATOM 2442 C C . ASN B 1 109 ? 1.971 -26.734 -5.176 1 81.56 109 ASN B C 1
ATOM 2444 O O . ASN B 1 109 ? 2.939 -26.781 -4.414 1 81.56 109 ASN B O 1
ATOM 2448 N N . CYS B 1 110 ? 2.045 -26.5 -6.434 1 82.56 110 CYS B N 1
ATOM 2449 C CA . CYS B 1 110 ? 3.332 -26.172 -7.043 1 82.56 110 CYS B CA 1
ATOM 2450 C C . CYS B 1 110 ? 3.85 -24.828 -6.555 1 82.56 110 CYS B C 1
ATOM 2452 O O . CYS B 1 110 ? 5.031 -24.516 -6.711 1 82.56 110 CYS B O 1
ATOM 2454 N N . ILE B 1 111 ? 2.98 -24 -5.898 1 84.62 111 ILE B N 1
ATOM 2455 C CA . ILE B 1 111 ? 3.412 -22.672 -5.488 1 84.62 111 ILE B CA 1
ATOM 2456 C C . ILE B 1 111 ? 3.705 -22.656 -3.99 1 84.62 111 ILE B C 1
ATOM 2458 O O . ILE B 1 111 ? 3.818 -21.594 -3.381 1 84.62 111 ILE B O 1
ATOM 2462 N N . THR B 1 112 ? 3.844 -23.844 -3.465 1 81.19 112 THR B N 1
ATOM 2463 C CA . THR B 1 112 ? 4.273 -23.984 -2.078 1 81.19 112 THR B CA 1
ATOM 2464 C C . THR B 1 112 ? 5.789 -23.844 -1.965 1 81.19 112 THR B C 1
ATOM 2466 O O . THR B 1 112 ? 6.527 -24.328 -2.824 1 81.19 112 THR B O 1
ATOM 2469 N N . PRO B 1 113 ? 6.188 -23.125 -0.904 1 82.62 113 PRO B N 1
ATOM 2470 C CA . PRO B 1 113 ? 7.637 -23.016 -0.717 1 82.62 113 PRO B CA 1
ATOM 2471 C C . PRO B 1 113 ? 8.336 -24.375 -0.726 1 82.62 113 PRO B C 1
ATOM 2473 O O . PRO B 1 113 ? 7.836 -25.328 -0.143 1 82.62 113 PRO B O 1
ATOM 2476 N N . GLY B 1 114 ? 9.469 -24.484 -1.463 1 81.81 114 GLY B N 1
ATOM 2477 C CA . GLY B 1 114 ? 10.25 -25.703 -1.499 1 81.81 114 GLY B CA 1
ATOM 2478 C C . GLY B 1 114 ? 10.07 -26.5 -2.781 1 81.81 114 GLY B C 1
ATOM 2479 O O . GLY B 1 114 ? 10.805 -27.453 -3.043 1 81.81 114 GLY B O 1
ATOM 2480 N N . THR B 1 115 ? 9.125 -26.188 -3.566 1 87.12 115 THR B N 1
ATOM 2481 C CA . THR B 1 115 ? 8.867 -26.875 -4.824 1 87.12 115 THR B CA 1
ATOM 2482 C C . THR B 1 115 ? 9.859 -26.438 -5.898 1 87.12 115 THR B C 1
ATOM 2484 O O . THR B 1 115 ? 10.508 -25.391 -5.758 1 87.12 115 THR B O 1
ATOM 2487 N N . ALA B 1 116 ? 9.914 -27.25 -6.922 1 90.69 116 ALA B N 1
ATOM 2488 C CA . ALA B 1 116 ? 10.797 -26.938 -8.039 1 90.69 116 ALA B CA 1
ATOM 2489 C C . ALA B 1 116 ? 10.336 -25.656 -8.75 1 90.69 116 ALA B C 1
ATOM 2491 O O . ALA B 1 116 ? 11.156 -24.859 -9.203 1 90.69 116 ALA B O 1
ATOM 2492 N N . PHE B 1 117 ? 9.102 -25.469 -8.836 1 91.75 117 PHE B N 1
ATOM 2493 C CA . PHE B 1 117 ? 8.562 -24.281 -9.484 1 91.75 117 PHE B CA 1
ATOM 2494 C C . PHE B 1 117 ? 8.984 -23.016 -8.742 1 91.75 117 PHE B C 1
ATOM 2496 O O . PHE B 1 117 ? 9.43 -22.047 -9.359 1 91.75 117 PHE B O 1
ATOM 2503 N N . MET B 1 118 ? 8.852 -23.047 -7.465 1 91.25 118 MET B N 1
ATOM 2504 C CA . MET B 1 118 ? 9.18 -21.875 -6.668 1 91.25 118 MET B CA 1
ATOM 2505 C C . MET B 1 118 ? 10.664 -21.547 -6.754 1 91.25 118 MET B C 1
ATOM 2507 O O . MET B 1 118 ? 11.055 -20.375 -6.77 1 91.25 118 MET B O 1
ATOM 2511 N N . ALA B 1 119 ? 11.445 -22.609 -6.785 1 90.94 119 ALA B N 1
ATOM 2512 C CA . ALA B 1 119 ? 12.883 -22.422 -6.953 1 90.94 119 ALA B CA 1
ATOM 2513 C C . ALA B 1 119 ? 13.203 -21.766 -8.297 1 90.94 119 ALA B C 1
ATOM 2515 O O . ALA B 1 119 ? 14 -20.828 -8.367 1 90.94 119 ALA B O 1
ATOM 2516 N N . ARG B 1 120 ? 12.609 -22.234 -9.32 1 94.19 120 ARG B N 1
ATOM 2517 C CA . ARG B 1 120 ? 12.805 -21.656 -10.656 1 94.19 120 ARG B CA 1
ATOM 2518 C C . ARG B 1 120 ? 12.305 -20.219 -10.719 1 94.19 120 ARG B C 1
ATOM 2520 O O . ARG B 1 120 ? 12.961 -19.359 -11.297 1 94.19 120 ARG B O 1
ATOM 2527 N N . LEU B 1 121 ? 11.164 -20.016 -10.133 1 94.81 121 LEU B N 1
ATOM 2528 C CA . LEU B 1 121 ? 10.609 -18.672 -10.102 1 94.81 121 LEU B CA 1
ATOM 2529 C C . LEU B 1 121 ? 11.57 -17.703 -9.414 1 94.81 121 LEU B C 1
ATOM 2531 O O . LEU B 1 121 ? 11.797 -16.594 -9.898 1 94.81 121 LEU B O 1
ATOM 2535 N N . HIS B 1 122 ? 12.125 -18.125 -8.344 1 93.56 122 HIS B N 1
ATOM 2536 C CA . HIS B 1 122 ? 13.055 -17.281 -7.598 1 93.56 122 HIS B CA 1
ATOM 2537 C C . HIS B 1 122 ? 14.25 -16.891 -8.461 1 93.56 122 HIS B C 1
ATOM 2539 O O . HIS B 1 122 ? 14.625 -15.711 -8.5 1 93.56 122 HIS B O 1
ATOM 2545 N N . GLU B 1 123 ? 14.758 -17.844 -9.109 1 94.94 123 GLU B N 1
ATOM 2546 C CA . GLU B 1 123 ? 15.906 -17.578 -9.977 1 94.94 123 GLU B CA 1
ATOM 2547 C C . GLU B 1 123 ? 15.523 -16.656 -11.125 1 94.94 123 GLU B C 1
ATOM 2549 O O . GLU B 1 123 ? 16.281 -15.742 -11.469 1 94.94 123 GLU B O 1
ATOM 2554 N N . GLN B 1 124 ? 14.414 -16.859 -11.688 1 96.81 124 GLN B N 1
ATOM 2555 C CA . GLN B 1 124 ? 13.961 -16.031 -12.789 1 96.81 124 GLN B CA 1
ATOM 2556 C C . GLN B 1 124 ? 13.688 -14.602 -12.328 1 96.81 124 GLN B C 1
ATOM 2558 O O . GLN B 1 124 ? 13.93 -13.648 -13.07 1 96.81 124 GLN B O 1
ATOM 2563 N N . LEU B 1 125 ? 13.211 -14.453 -11.078 1 97.06 125 LEU B N 1
ATOM 2564 C CA . LEU B 1 125 ? 12.977 -13.125 -10.523 1 97.06 125 LEU B CA 1
ATOM 2565 C C . LEU B 1 125 ? 14.289 -12.375 -10.344 1 97.06 125 LEU B C 1
ATOM 2567 O O . LEU B 1 125 ? 14.359 -11.164 -10.602 1 97.06 125 LEU B O 1
ATOM 2571 N N . LYS B 1 126 ? 15.297 -13.07 -9.922 1 96.56 126 LYS B N 1
ATOM 2572 C CA . LYS B 1 126 ? 16.609 -12.445 -9.805 1 96.56 126 LYS B CA 1
ATOM 2573 C C . LYS B 1 126 ? 17.078 -11.898 -11.148 1 96.56 126 LYS B C 1
ATOM 2575 O O . LYS B 1 126 ? 17.562 -10.766 -11.227 1 96.56 126 LYS B O 1
ATOM 2580 N N . TYR B 1 127 ? 16.906 -12.703 -12.109 1 97.31 127 TYR B N 1
ATOM 2581 C CA . TYR B 1 127 ? 17.297 -12.273 -13.445 1 97.31 127 TYR B CA 1
ATOM 2582 C C . TYR B 1 127 ? 16.469 -11.086 -13.906 1 97.31 127 TYR B C 1
ATOM 2584 O O . TYR B 1 127 ? 17.016 -10.117 -14.453 1 97.31 127 TYR B O 1
ATOM 2592 N N . PHE B 1 128 ? 15.281 -11.211 -13.719 1 97.81 128 PHE B N 1
ATOM 2593 C CA . PHE B 1 128 ? 14.344 -10.156 -14.094 1 97.81 128 PHE B CA 1
ATOM 2594 C C . PHE B 1 128 ? 14.734 -8.828 -13.453 1 97.81 128 PHE B C 1
ATOM 2596 O O . PHE B 1 128 ? 14.789 -7.797 -14.133 1 97.81 128 PHE B O 1
ATOM 2603 N N . ILE B 1 129 ? 15.031 -8.852 -12.172 1 97.44 129 ILE B N 1
ATOM 2604 C CA . ILE B 1 129 ? 15.398 -7.656 -11.414 1 97.44 129 ILE B CA 1
ATOM 2605 C C . ILE B 1 129 ? 16.688 -7.062 -11.977 1 97.44 129 ILE B C 1
ATOM 2607 O O . ILE B 1 129 ? 16.766 -5.855 -12.211 1 97.44 129 ILE B O 1
ATOM 2611 N N . ASN B 1 130 ? 17.625 -7.895 -12.211 1 96.75 130 ASN B N 1
ATOM 2612 C CA . ASN B 1 130 ? 18.906 -7.438 -12.758 1 96.75 130 ASN B CA 1
ATOM 2613 C C . ASN B 1 130 ? 18.719 -6.805 -14.141 1 96.75 130 ASN B C 1
ATOM 2615 O O . ASN B 1 130 ? 19.344 -5.785 -14.445 1 96.75 130 ASN B O 1
ATOM 2619 N N . LEU B 1 131 ? 17.938 -7.402 -14.898 1 97.19 131 LEU B N 1
ATOM 2620 C CA . LEU B 1 131 ? 17.656 -6.879 -16.234 1 97.19 131 LEU B CA 1
ATOM 2621 C C . LEU B 1 131 ? 17.016 -5.496 -16.156 1 97.19 131 LEU B C 1
ATOM 2623 O O . LEU B 1 131 ? 17.422 -4.574 -16.859 1 97.19 131 LEU B O 1
ATOM 2627 N N . LYS B 1 132 ? 16.031 -5.398 -15.25 1 97.38 132 LYS B N 1
ATOM 2628 C CA . LYS B 1 132 ? 15.32 -4.129 -15.117 1 97.38 132 LYS B CA 1
ATOM 2629 C C . LYS B 1 132 ? 16.25 -3.031 -14.617 1 97.38 132 LYS B C 1
ATOM 2631 O O . LYS B 1 132 ? 16.266 -1.923 -15.156 1 97.38 132 LYS B O 1
ATOM 2636 N N . ILE B 1 133 ? 17.062 -3.295 -13.664 1 96.5 133 ILE B N 1
ATOM 2637 C CA . ILE B 1 133 ? 18 -2.328 -13.109 1 96.5 133 ILE B CA 1
ATOM 2638 C C . ILE B 1 133 ? 18.969 -1.86 -14.188 1 96.5 133 ILE B C 1
ATOM 2640 O O . ILE B 1 133 ? 19.328 -0.683 -14.242 1 96.5 133 ILE B O 1
ATOM 2644 N N . SER B 1 134 ? 19.281 -2.668 -15.062 1 95.94 134 SER B N 1
ATOM 2645 C CA . SER B 1 134 ? 20.312 -2.377 -16.062 1 95.94 134 SER B CA 1
ATOM 2646 C C . SER B 1 134 ? 19.719 -1.683 -17.281 1 95.94 134 SER B C 1
ATOM 2648 O O . SER B 1 134 ? 20.422 -0.982 -18 1 95.94 134 SER B O 1
ATOM 2650 N N . THR B 1 135 ? 18.422 -1.791 -17.516 1 96.5 135 THR B N 1
ATOM 2651 C CA . THR B 1 135 ? 17.891 -1.331 -18.781 1 96.5 135 THR B CA 1
ATOM 2652 C C . THR B 1 135 ? 16.891 -0.208 -18.578 1 96.5 135 THR B C 1
ATOM 2654 O O . THR B 1 135 ? 16.625 0.575 -19.5 1 96.5 135 THR B O 1
ATOM 2657 N N . GLU B 1 136 ? 16.344 -0.194 -17.422 1 96.12 136 GLU B N 1
ATOM 2658 C CA . GLU B 1 136 ? 15.297 0.789 -17.172 1 96.12 136 GLU B CA 1
ATOM 2659 C C . GLU B 1 136 ? 15.781 1.895 -16.25 1 96.12 136 GLU B C 1
ATOM 2661 O O . GLU B 1 136 ? 16.141 1.632 -15.094 1 96.12 136 GLU B O 1
ATOM 2666 N N . LYS B 1 137 ? 15.602 3.062 -16.609 1 95.44 137 LYS B N 1
ATOM 2667 C CA . LYS B 1 137 ? 16.062 4.215 -15.836 1 95.44 137 LYS B CA 1
ATOM 2668 C C . LYS B 1 137 ? 15.258 4.367 -14.547 1 95.44 137 LYS B C 1
ATOM 2670 O O . LYS B 1 137 ? 15.805 4.773 -13.516 1 95.44 137 LYS B O 1
ATOM 2675 N N . SER B 1 138 ? 14.031 4.031 -14.586 1 94.81 138 SER B N 1
ATOM 2676 C CA . SER B 1 138 ? 13.156 4.211 -13.438 1 94.81 138 SER B CA 1
ATOM 2677 C C . SER B 1 138 ? 13.578 3.314 -12.273 1 94.81 138 SER B C 1
ATOM 2679 O O . SER B 1 138 ? 13.219 3.57 -11.125 1 94.81 138 SER B O 1
ATOM 2681 N N . TRP B 1 139 ? 14.297 2.287 -12.594 1 96 139 TRP B N 1
ATOM 2682 C CA . TRP B 1 139 ? 14.742 1.362 -11.555 1 96 139 TRP B CA 1
ATOM 2683 C C . TRP B 1 139 ? 16.094 1.788 -10.984 1 96 139 TRP B C 1
ATOM 2685 O O . TRP B 1 139 ? 16.516 1.283 -9.945 1 96 139 TRP B O 1
ATOM 2695 N N . GLU B 1 140 ? 16.656 2.742 -11.758 1 92.56 140 GLU B N 1
ATOM 2696 C CA . GLU B 1 140 ? 17.969 3.191 -11.32 1 92.56 140 GLU B CA 1
ATOM 2697 C C . GLU B 1 140 ? 17.891 3.951 -10.008 1 92.56 140 GLU B C 1
ATOM 2699 O O . GLU B 1 140 ? 17.047 4.844 -9.852 1 92.56 140 GLU B O 1
ATOM 2704 N N . GLY B 1 141 ? 18.688 3.619 -9.078 1 93.12 141 GLY B N 1
ATOM 2705 C CA . GLY B 1 141 ? 18.719 4.312 -7.797 1 93.12 141 GLY B CA 1
ATOM 2706 C C . GLY B 1 141 ? 17.797 3.691 -6.762 1 93.12 141 GLY B C 1
ATOM 2707 O O . GLY B 1 141 ? 17.812 4.09 -5.594 1 93.12 141 GLY B O 1
ATOM 2708 N N . VAL B 1 142 ? 16.938 2.826 -7.18 1 96.56 142 VAL B N 1
ATOM 2709 C CA . VAL B 1 142 ? 16.047 2.113 -6.262 1 96.56 142 VAL B CA 1
ATOM 2710 C C . VAL B 1 142 ? 16.75 0.856 -5.746 1 96.56 142 VAL B C 1
ATOM 2712 O O . VAL B 1 142 ? 17.281 0.069 -6.531 1 96.56 142 VAL B O 1
ATOM 2715 N N . ALA B 1 143 ? 16.906 0.73 -4.453 1 97.19 143 ALA B N 1
ATOM 2716 C CA . ALA B 1 143 ? 17.422 -0.507 -3.877 1 97.19 143 ALA B CA 1
ATOM 2717 C C . ALA B 1 143 ? 16.375 -1.617 -3.924 1 97.19 143 ALA B C 1
ATOM 2719 O O . ALA B 1 143 ? 15.328 -1.52 -3.281 1 97.19 143 ALA B O 1
ATOM 2720 N N . VAL B 1 144 ? 16.703 -2.646 -4.672 1 97.38 144 VAL B N 1
ATOM 2721 C CA . VAL B 1 144 ? 15.727 -3.721 -4.863 1 97.38 144 VAL B CA 1
ATOM 2722 C C . VAL B 1 144 ? 16.141 -4.938 -4.035 1 97.38 144 VAL B C 1
ATOM 2724 O O . VAL B 1 144 ? 17.281 -5.391 -4.113 1 97.38 144 VAL B O 1
ATOM 2727 N N . TYR B 1 145 ? 15.164 -5.473 -3.223 1 96.06 145 TYR B N 1
ATOM 2728 C CA . TYR B 1 145 ? 15.391 -6.648 -2.387 1 96.06 145 TYR B CA 1
ATOM 2729 C C . TYR B 1 145 ? 14.406 -7.762 -2.73 1 96.06 145 TYR B C 1
ATOM 2731 O O . TYR B 1 145 ? 13.203 -7.516 -2.867 1 96.06 145 TYR B O 1
ATOM 2739 N N . LEU B 1 146 ? 14.93 -8.867 -2.908 1 95.44 146 LEU B N 1
ATOM 2740 C CA . LEU B 1 146 ? 14.117 -10.07 -3.09 1 95.44 146 LEU B CA 1
ATOM 2741 C C . LEU B 1 146 ? 14.336 -11.047 -1.938 1 95.44 146 LEU B C 1
ATOM 2743 O O . LEU B 1 146 ? 15.43 -11.602 -1.786 1 95.44 146 LEU B O 1
ATOM 2747 N N . SER B 1 147 ? 13.312 -11.125 -1.09 1 91.81 147 SER B N 1
ATOM 2748 C CA . SER B 1 147 ? 13.367 -12.102 -0.009 1 91.81 147 SER B CA 1
ATOM 2749 C C . SER B 1 147 ? 12.734 -13.43 -0.426 1 91.81 147 SER B C 1
ATOM 2751 O O . SER B 1 147 ? 11.531 -13.5 -0.651 1 91.81 147 SER B O 1
ATOM 2753 N N . GLY B 1 148 ? 13.523 -14.383 -0.577 1 82.75 148 GLY B N 1
ATOM 2754 C CA . GLY B 1 148 ? 13.109 -15.625 -1.203 1 82.75 148 GLY B CA 1
ATOM 2755 C C . GLY B 1 148 ? 12.578 -16.641 -0.213 1 82.75 148 GLY B C 1
ATOM 2756 O O . GLY B 1 148 ? 12.352 -16.328 0.955 1 82.75 148 GLY B O 1
ATOM 2757 N N . HIS B 1 149 ? 12.359 -17.797 -0.797 1 73.06 149 HIS B N 1
ATOM 2758 C CA . HIS B 1 149 ? 11.781 -18.922 -0.065 1 73.06 149 HIS B CA 1
ATOM 2759 C C . HIS B 1 149 ? 12.781 -19.516 0.925 1 73.06 149 HIS B C 1
ATOM 2761 O O . HIS B 1 149 ? 12.398 -20.25 1.833 1 73.06 149 HIS B O 1
ATOM 2767 N N . GLU B 1 150 ? 14.008 -19.125 0.832 1 70.38 150 GLU B N 1
ATOM 2768 C CA . GLU B 1 150 ? 15.055 -19.625 1.711 1 70.38 150 GLU B CA 1
ATOM 2769 C C . GLU B 1 150 ? 15 -18.969 3.082 1 70.38 150 GLU B C 1
ATOM 2771 O O . GLU B 1 150 ? 15.57 -19.469 4.051 1 70.38 150 GLU B O 1
ATOM 2776 N N . THR B 1 151 ? 14.383 -17.875 3.221 1 72.25 151 THR B N 1
ATOM 2777 C CA . THR B 1 151 ? 14.219 -17.156 4.484 1 72.25 151 THR B CA 1
ATOM 2778 C C . THR B 1 151 ? 12.891 -17.531 5.141 1 72.25 151 THR B C 1
ATOM 2780 O O . THR B 1 151 ? 11.828 -17.406 4.523 1 72.25 151 THR B O 1
ATOM 2783 N N . PRO B 1 152 ? 13.031 -18 6.309 1 75 152 PRO B N 1
ATOM 2784 C CA . PRO B 1 152 ? 11.789 -18.391 6.969 1 75 152 PRO B CA 1
ATOM 2785 C C . PRO B 1 152 ? 10.836 -17.219 7.184 1 75 152 PRO B C 1
ATOM 2787 O O . PRO B 1 152 ? 11.281 -16.078 7.316 1 75 152 PRO B O 1
ATOM 2790 N N . GLY B 1 153 ? 9.578 -17.609 7.102 1 73.19 153 GLY B N 1
ATOM 2791 C CA . GLY B 1 153 ? 8.586 -16.594 7.445 1 73.19 153 GLY B CA 1
ATOM 2792 C C . GLY B 1 153 ? 7.652 -16.25 6.297 1 73.19 153 GLY B C 1
ATOM 2793 O O . GLY B 1 153 ? 8.008 -16.438 5.129 1 73.19 153 GLY B O 1
ATOM 2794 N N . GLU B 1 154 ? 6.535 -15.703 6.629 1 77.12 154 GLU B N 1
ATOM 2795 C CA . GLU B 1 154 ? 5.527 -15.273 5.664 1 77.12 154 GLU B CA 1
ATOM 2796 C C . GLU B 1 154 ? 5.883 -13.914 5.07 1 77.12 154 GLU B C 1
ATOM 2798 O O . GLU B 1 154 ? 6.621 -13.133 5.68 1 77.12 154 GLU B O 1
ATOM 2803 N N . GLY B 1 155 ? 5.492 -13.766 3.898 1 76.5 155 GLY B N 1
ATOM 2804 C CA . GLY B 1 155 ? 5.801 -12.539 3.182 1 76.5 155 GLY B CA 1
ATOM 2805 C C . GLY B 1 155 ? 5.555 -11.289 4.004 1 76.5 155 GLY B C 1
ATOM 2806 O O . GLY B 1 155 ? 6.41 -10.398 4.066 1 76.5 155 GLY B O 1
ATOM 2807 N N . GLU B 1 156 ? 4.441 -11.242 4.648 1 75.56 156 GLU B N 1
ATOM 2808 C CA . GLU B 1 156 ? 4.07 -10.07 5.434 1 75.56 156 GLU B CA 1
ATOM 2809 C C . GLU B 1 156 ? 5.027 -9.859 6.605 1 75.56 156 GLU B C 1
ATOM 2811 O O . GLU B 1 156 ? 5.355 -8.727 6.949 1 75.56 156 GLU B O 1
ATOM 2816 N N . HIS B 1 157 ? 5.375 -10.961 7.184 1 78.12 157 HIS B N 1
ATOM 2817 C CA . HIS B 1 157 ? 6.312 -10.875 8.297 1 78.12 157 HIS B CA 1
ATOM 2818 C C . HIS B 1 157 ? 7.676 -10.375 7.828 1 78.12 157 HIS B C 1
ATOM 2820 O O . HIS B 1 157 ? 8.32 -9.57 8.508 1 78.12 157 HIS B O 1
ATOM 2826 N N . LYS B 1 158 ? 8.094 -10.852 6.734 1 83.5 158 LYS B N 1
ATOM 2827 C CA . LYS B 1 158 ? 9.367 -10.422 6.176 1 83.5 158 LYS B CA 1
ATOM 2828 C C . LYS B 1 158 ? 9.359 -8.922 5.891 1 83.5 158 LYS B C 1
ATOM 2830 O O . LYS B 1 158 ? 10.328 -8.219 6.188 1 83.5 158 LYS B O 1
ATOM 2835 N N . ILE B 1 159 ? 8.273 -8.492 5.348 1 85.56 159 ILE B N 1
ATOM 2836 C CA . ILE B 1 159 ? 8.133 -7.078 5.016 1 85.56 159 ILE B CA 1
ATOM 2837 C C . ILE B 1 159 ? 8.164 -6.242 6.293 1 85.56 159 ILE B C 1
ATOM 2839 O O . ILE B 1 159 ? 8.898 -5.25 6.379 1 85.56 159 ILE B O 1
ATOM 2843 N N . MET B 1 160 ? 7.465 -6.672 7.215 1 81.69 160 MET B N 1
ATOM 2844 C CA . MET B 1 160 ? 7.402 -5.938 8.477 1 81.69 160 MET B CA 1
ATOM 2845 C C . MET B 1 160 ? 8.766 -5.906 9.148 1 81.69 160 MET B C 1
ATOM 2847 O O . MET B 1 160 ? 9.172 -4.875 9.688 1 81.69 160 MET B O 1
ATOM 2851 N N . GLU B 1 161 ? 9.414 -7.016 9.195 1 83.38 161 GLU B N 1
ATOM 2852 C CA . GLU B 1 161 ? 10.75 -7.074 9.781 1 83.38 161 GLU B CA 1
ATOM 2853 C C . GLU B 1 161 ? 11.719 -6.16 9.039 1 83.38 161 GLU B C 1
ATOM 2855 O O . GLU B 1 161 ? 12.562 -5.512 9.656 1 83.38 161 GLU B O 1
ATOM 2860 N N . PHE B 1 162 ? 11.609 -6.168 7.852 1 88.5 162 PHE B N 1
ATOM 2861 C CA . PHE B 1 162 ? 12.469 -5.305 7.051 1 88.5 162 PHE B CA 1
ATOM 2862 C C . PHE B 1 162 ? 12.219 -3.838 7.375 1 88.5 162 PHE B C 1
ATOM 2864 O O . PHE B 1 162 ? 13.164 -3.07 7.566 1 88.5 162 PHE B O 1
ATOM 2871 N N . ILE B 1 163 ? 10.953 -3.5 7.414 1 85 163 ILE B N 1
ATOM 2872 C CA . ILE B 1 163 ? 10.578 -2.121 7.711 1 85 163 ILE B CA 1
ATOM 2873 C C . ILE B 1 163 ? 11.102 -1.733 9.094 1 85 163 ILE B C 1
ATOM 2875 O O . ILE B 1 163 ? 11.672 -0.655 9.266 1 85 163 ILE B O 1
ATOM 2879 N N . ARG B 1 164 ? 10.938 -2.639 10.008 1 83.06 164 ARG B N 1
ATOM 2880 C CA . ARG B 1 164 ? 11.43 -2.381 11.359 1 83.06 164 ARG B CA 1
ATOM 2881 C C . ARG B 1 164 ? 12.938 -2.145 11.359 1 83.06 164 ARG B C 1
ATOM 2883 O O . ARG B 1 164 ? 13.43 -1.222 12.008 1 83.06 164 ARG B O 1
ATOM 2890 N N . ALA B 1 165 ? 13.602 -2.984 10.664 1 86.31 165 ALA B N 1
ATOM 2891 C CA . ALA B 1 165 ? 15.055 -2.861 10.578 1 86.31 165 ALA B CA 1
ATOM 2892 C C . ALA B 1 165 ? 15.453 -1.537 9.93 1 86.31 165 ALA B C 1
ATOM 2894 O O . ALA B 1 165 ? 16.406 -0.887 10.375 1 86.31 165 ALA B O 1
ATOM 2895 N N . GLU B 1 166 ? 14.742 -1.08 8.977 1 85.19 166 GLU B N 1
ATOM 2896 C CA . GLU B 1 166 ? 15.039 0.164 8.273 1 85.19 166 GLU B CA 1
ATOM 2897 C C . GLU B 1 166 ? 14.773 1.377 9.164 1 85.19 166 GLU B C 1
ATOM 2899 O O . GLU B 1 166 ? 15.5 2.367 9.102 1 85.19 166 GLU B O 1
ATOM 2904 N N . THR B 1 167 ? 13.734 1.253 9.969 1 80.5 167 THR B N 1
ATOM 2905 C CA . THR B 1 167 ? 13.312 2.395 10.773 1 80.5 167 THR B CA 1
ATOM 2906 C C . THR B 1 167 ? 14.258 2.596 11.961 1 80.5 167 THR B C 1
ATOM 2908 O O . THR B 1 167 ? 14.281 3.668 12.57 1 80.5 167 THR B O 1
ATOM 2911 N N . THR B 1 168 ? 14.984 1.591 12.312 1 82.38 168 THR B N 1
ATOM 2912 C CA . THR B 1 168 ? 15.883 1.683 13.461 1 82.38 168 THR B CA 1
ATOM 2913 C C . THR B 1 168 ? 17.25 2.23 13.039 1 82.38 168 THR B C 1
ATOM 2915 O O . THR B 1 168 ? 18.094 2.504 13.883 1 82.38 168 THR B O 1
ATOM 2918 N N . LYS B 1 169 ? 17.391 2.434 11.82 1 86.12 169 LYS B N 1
ATOM 2919 C CA . LYS B 1 169 ? 18.672 2.982 11.344 1 86.12 169 LYS B CA 1
ATOM 2920 C C . LYS B 1 169 ? 18.812 4.445 11.75 1 86.12 169 LYS B C 1
ATOM 2922 O O . LYS B 1 169 ? 17.828 5.191 11.781 1 86.12 169 LYS B O 1
ATOM 2927 N N . PRO B 1 170 ? 19.984 4.887 12.055 1 85.5 170 PRO B N 1
ATOM 2928 C CA . PRO B 1 170 ? 20.219 6.25 12.531 1 85.5 170 PRO B CA 1
ATOM 2929 C C . PRO B 1 170 ? 19.844 7.312 11.5 1 85.5 170 PRO B C 1
ATOM 2931 O O . PRO B 1 170 ? 19.438 8.414 11.867 1 85.5 170 PRO B O 1
ATOM 2934 N N . ASP B 1 171 ? 19.953 6.98 10.234 1 85.25 171 ASP B N 1
ATOM 2935 C CA . ASP B 1 171 ? 19.672 7.957 9.18 1 85.25 171 ASP B CA 1
ATOM 2936 C C . ASP B 1 171 ? 18.25 7.816 8.664 1 85.25 171 ASP B C 1
ATOM 2938 O O . ASP B 1 171 ? 17.906 8.367 7.621 1 85.25 171 ASP B O 1
ATOM 2942 N N . HIS B 1 172 ? 17.484 7.25 9.461 1 82.5 172 HIS B N 1
ATOM 2943 C CA . HIS B 1 172 ? 16.109 7.016 9.047 1 82.5 172 HIS B CA 1
ATOM 2944 C C . HIS B 1 172 ? 15.336 8.32 8.938 1 82.5 172 HIS B C 1
ATOM 2946 O O . HIS B 1 172 ? 15.438 9.188 9.812 1 82.5 172 HIS B O 1
ATOM 2952 N N . ASP B 1 173 ? 14.664 8.422 7.859 1 81.31 173 ASP B N 1
ATOM 2953 C CA . ASP B 1 173 ? 13.766 9.547 7.66 1 81.31 173 ASP B CA 1
ATOM 2954 C C . ASP B 1 173 ? 12.344 9.203 8.109 1 81.31 173 ASP B C 1
ATOM 2956 O O . ASP B 1 173 ? 11.68 8.359 7.508 1 81.31 173 ASP B O 1
ATOM 2960 N N . PRO B 1 174 ? 11.836 9.859 9.125 1 74.75 174 PRO B N 1
ATOM 2961 C CA . PRO B 1 174 ? 10.5 9.547 9.641 1 74.75 174 PRO B CA 1
ATOM 2962 C C . PRO B 1 174 ? 9.383 9.906 8.664 1 74.75 174 PRO B C 1
ATOM 2964 O O . PRO B 1 174 ? 8.234 9.5 8.859 1 74.75 174 PRO B O 1
ATOM 2967 N N . ASN B 1 175 ? 9.758 10.578 7.598 1 76.81 175 ASN B N 1
ATOM 2968 C CA . ASN B 1 175 ? 8.75 10.984 6.621 1 76.81 175 ASN B CA 1
ATOM 2969 C C . ASN B 1 175 ? 8.734 10.055 5.414 1 76.81 175 ASN B C 1
ATOM 2971 O O . ASN B 1 175 ? 8.094 10.359 4.402 1 76.81 175 ASN B O 1
ATOM 2975 N N . THR B 1 176 ? 9.438 8.93 5.633 1 85.94 176 THR B N 1
ATOM 2976 C CA . THR B 1 176 ? 9.438 7.953 4.551 1 85.94 176 THR B CA 1
ATOM 2977 C C . THR B 1 176 ? 8.023 7.445 4.277 1 85.94 176 THR B C 1
ATOM 2979 O O . THR B 1 176 ? 7.301 7.074 5.207 1 85.94 176 THR B O 1
ATOM 2982 N N . ARG B 1 177 ? 7.617 7.484 3.004 1 85.56 177 ARG B N 1
ATOM 2983 C CA . ARG B 1 177 ? 6.289 7.035 2.598 1 85.56 177 ARG B CA 1
ATOM 2984 C C . ARG B 1 177 ? 6.332 5.602 2.076 1 85.56 177 ARG B C 1
ATOM 2986 O O . ARG B 1 177 ? 7.156 5.273 1.22 1 85.56 177 ARG B O 1
ATOM 2993 N N . HIS B 1 178 ? 5.402 4.824 2.6 1 87.62 178 HIS B N 1
ATOM 2994 C CA . HIS B 1 178 ? 5.406 3.4 2.287 1 87.62 178 HIS B CA 1
ATOM 2995 C C . HIS B 1 178 ? 4.129 2.992 1.559 1 87.62 178 HIS B C 1
ATOM 2997 O O . HIS B 1 178 ? 3.043 3.479 1.881 1 87.62 178 HIS B O 1
ATOM 3003 N N . CYS B 1 179 ? 4.359 2.145 0.602 1 87.75 179 CYS B N 1
ATOM 3004 C CA . CYS B 1 179 ? 3.252 1.451 -0.045 1 87.75 179 CYS B CA 1
ATOM 3005 C C . CYS B 1 179 ? 3.385 -0.058 0.115 1 87.75 179 CYS B C 1
ATOM 3007 O O . CYS B 1 179 ? 4.418 -0.635 -0.231 1 87.75 179 CYS B O 1
ATOM 3009 N N . LEU B 1 180 ? 2.371 -0.646 0.705 1 87.38 180 LEU B N 1
ATOM 3010 C CA . LEU B 1 180 ? 2.322 -2.096 0.854 1 87.38 180 LEU B CA 1
ATOM 3011 C C . LEU B 1 180 ? 1.214 -2.693 -0.006 1 87.38 180 LEU B C 1
ATOM 3013 O O . LEU B 1 180 ? 0.072 -2.23 0.036 1 87.38 180 LEU B O 1
ATOM 3017 N N . TYR B 1 181 ? 1.665 -3.627 -0.814 1 86.38 181 TYR B N 1
ATOM 3018 C CA . TYR B 1 181 ? 0.713 -4.352 -1.647 1 86.38 181 TYR B CA 1
ATOM 3019 C C . TYR B 1 181 ? 0.655 -5.824 -1.255 1 86.38 181 TYR B C 1
ATOM 3021 O O . TYR B 1 181 ? 1.688 -6.492 -1.171 1 86.38 181 TYR B O 1
ATOM 3029 N N . GLY B 1 182 ? -0.514 -6.277 -0.895 1 80.5 182 GLY B N 1
ATOM 3030 C CA . GLY B 1 182 ? -0.637 -7.684 -0.55 1 80.5 182 GLY B CA 1
ATOM 3031 C C . GLY B 1 182 ? -2.074 -8.164 -0.508 1 80.5 182 GLY B C 1
ATOM 3032 O O . GLY B 1 182 ? -3.004 -7.371 -0.677 1 80.5 182 GLY B O 1
ATOM 3033 N N . LEU B 1 183 ? -2.232 -9.484 -0.45 1 65.94 183 LEU B N 1
ATOM 3034 C CA . LEU B 1 183 ? -3.553 -10.086 -0.315 1 65.94 183 LEU B CA 1
ATOM 3035 C C . LEU B 1 183 ? -3.957 -10.188 1.152 1 65.94 183 LEU B C 1
ATOM 3037 O O . LEU B 1 183 ? -3.104 -10.141 2.041 1 65.94 183 LEU B O 1
ATOM 3041 N N . ASP B 1 184 ? -5.371 -10.125 1.456 1 58.09 184 ASP B N 1
ATOM 3042 C CA . ASP B 1 184 ? -6.059 -10.109 2.744 1 58.09 184 ASP B CA 1
ATOM 3043 C C . ASP B 1 184 ? -5.461 -11.148 3.691 1 58.09 184 ASP B C 1
ATOM 3045 O O . ASP B 1 184 ? -5.156 -10.844 4.848 1 58.09 184 ASP B O 1
ATOM 3049 N N . ALA B 1 185 ? -5.383 -12.328 3.246 1 52.28 185 ALA B N 1
ATOM 3050 C CA . ALA B 1 185 ? -5.133 -13.414 4.184 1 52.28 185 ALA B CA 1
ATOM 3051 C C . ALA B 1 185 ? -3.844 -13.18 4.969 1 52.28 185 ALA B C 1
ATOM 3053 O O . ALA B 1 185 ? -3.73 -13.602 6.125 1 52.28 185 ALA B O 1
ATOM 3054 N N . ASP B 1 186 ? -3.07 -12.273 4.391 1 52.69 186 ASP B N 1
ATOM 3055 C CA . ASP B 1 186 ? -1.73 -12.227 4.973 1 52.69 186 ASP B CA 1
ATOM 3056 C C . ASP B 1 186 ? -1.508 -10.93 5.738 1 52.69 186 ASP B C 1
ATOM 3058 O O . ASP B 1 186 ? -0.754 -10.898 6.715 1 52.69 186 ASP B O 1
ATOM 3062 N N . LEU B 1 187 ? -2.188 -9.945 5.281 1 55.25 187 LEU B N 1
ATOM 3063 C CA . LEU B 1 187 ? -1.971 -8.695 5.996 1 55.25 187 LEU B CA 1
ATOM 3064 C C . LEU B 1 187 ? -2.512 -8.781 7.418 1 55.25 187 LEU B C 1
ATOM 3066 O O . LEU B 1 187 ? -1.99 -8.125 8.328 1 55.25 187 LEU B O 1
ATOM 3070 N N . VAL B 1 188 ? -3.516 -9.68 7.547 1 48.5 188 VAL B N 1
ATOM 3071 C CA . VAL B 1 188 ? -4.141 -9.867 8.852 1 48.5 188 VAL B CA 1
ATOM 3072 C C . VAL B 1 188 ? -3.148 -10.523 9.805 1 48.5 188 VAL B C 1
ATOM 3074 O O . VAL B 1 188 ? -3.195 -10.289 11.016 1 48.5 188 VAL B O 1
ATOM 3077 N N . CYS B 1 189 ? -2.293 -11.273 9.195 1 42.84 189 CYS B N 1
ATOM 3078 C CA . CYS B 1 189 ? -1.438 -12.055 10.078 1 42.84 189 CYS B CA 1
ATOM 3079 C C . CYS B 1 189 ? -0.335 -11.195 10.68 1 42.84 189 CYS B C 1
ATOM 3081 O O . CYS B 1 189 ? 0.393 -11.633 11.57 1 42.84 189 CYS B O 1
ATOM 3083 N N . ILE B 1 190 ? -0.113 -10.125 10.102 1 43.22 190 ILE B N 1
ATOM 3084 C CA . ILE B 1 190 ? 0.92 -9.266 10.672 1 43.22 190 ILE B CA 1
ATOM 3085 C C . ILE B 1 190 ? 0.531 -8.867 12.094 1 43.22 190 ILE B C 1
ATOM 3087 O O . ILE B 1 190 ? 1.397 -8.594 12.93 1 43.22 190 ILE B O 1
ATOM 3091 N N . MET B 1 191 ? -0.649 -8.906 12.43 1 36.22 191 MET B N 1
ATOM 3092 C CA . MET B 1 191 ? -1.039 -8.492 13.773 1 36.22 191 MET B CA 1
ATOM 3093 C C . MET B 1 191 ? -0.937 -9.656 14.75 1 36.22 191 MET B C 1
ATOM 3095 O O . MET B 1 191 ? -1.347 -10.773 14.438 1 36.22 191 MET B O 1
#

Radius of gyration: 23.46 Å; Cα contacts (8 Å, |Δi|>4): 576; chains: 2; bounding box: 43×76×50 Å

InterPro domains:
  IPR004859 Xrn1, N-terminal [PF03159] (6-189)
  IPR027073 5'-3' exoribonuclease [PTHR12341] (3-188)

pLDDT: mean 84.24, std 12.15, range [36.22, 97.81]

Sequence (382 aa):
MLSIPEFDNLYLDMNGIIHQCSHPNDEDVHFRISEEKIIADIFHYVEVLFRIIKPKKIFFMAVDGVAPRAKMNQQRGRRFRSAKEAEEKIKKALEKGEILPTESRFDSNCITPGTAFMARLHEQLKYFINLKISTEKSWEGVAVYLSGHETPGEGEHKIMEFIRAETTKPDHDPNTRHCLYGLDADLVCIMMLSIPEFDNLYLDMNGIIHQCSHPNDEDVHFRISEEKIIADIFHYVEVLFRIIKPKKIFFMAVDGVAPRAKMNQQRGRRFRSAKEAEEKIKKALEKGEILPTESRFDSNCITPGTAFMARLHEQLKYFINLKISTEKSWEGVAVYLSGHETPGEGEHKIMEFIRAETTKPDHDPNTRHCLYGLDADLVCIM

Organism: Scyliorhinus torazame (NCBI:txid75743)

Secondary structure (DSSP, 8-state):
-------SEEEEEHHHHHHHHH-S-TT-TT----HHHHHHHHHHHHHHHHHHH--SSEEEEE------HHHHHHHHHHHHHHHHHHHHHHHHHHHTTPPPPSSPPPPGGGGSTTSHHHHHHHHHHHHHHHHHHHH-GGGTT-EEEEE-TTS-S-HHHHHHHHHHHHHTSTT--TT-EEEEEEEHHHHGGG-/-------SEEEEEHHHHHHHHH-TTTT-TT----HHHHHHHHHHHHHHHHHHH--SSEEEEE------HHHHHHHHHHHHHHHHHHHHHHHHHHHTTPPPPSSPPPPGGGGSTTSHHHHHHHHHHHHHHHHHHHH-GGGTT-EEEEE-TTS-S-HHHHHHHHHHHHHTSTT--TT-EEEEEEEHHHHGGG-

Solvent-accessible surface area (backbone atoms only — not comparable to full-atom values): 20407 Å² total; per-residue (Å²): 127,81,65,65,80,68,34,31,28,35,36,35,32,40,59,47,51,51,43,47,45,65,47,75,55,76,80,48,73,67,58,70,63,54,69,68,56,28,52,51,39,41,51,48,26,52,50,50,51,45,65,61,57,49,42,56,42,32,37,39,39,22,34,42,13,54,45,58,69,67,55,39,48,51,51,48,50,52,42,50,50,52,53,49,52,48,50,50,50,44,51,50,38,48,73,72,65,52,85,65,65,88,68,68,61,66,57,74,64,45,73,36,62,88,30,72,55,41,53,51,48,52,55,51,47,53,51,51,52,52,49,41,47,72,72,34,71,79,41,50,78,36,51,75,44,77,43,44,46,87,44,72,33,46,22,49,49,50,49,50,51,49,51,46,57,51,64,69,38,90,85,47,59,72,78,40,28,37,35,38,36,34,29,50,75,43,62,53,60,49,90,128,82,64,65,80,68,34,31,28,35,37,36,30,39,58,47,51,50,44,46,46,64,46,75,56,77,81,47,75,67,57,70,62,54,70,66,56,29,52,51,38,41,52,49,27,51,49,51,51,46,65,61,56,48,41,56,42,32,38,38,39,21,34,40,14,55,46,58,66,68,56,39,47,51,50,49,50,52,41,49,51,51,52,49,50,46,50,51,51,43,50,51,39,48,72,72,63,51,85,64,64,85,67,70,61,67,57,74,66,45,73,36,61,85,30,73,57,41,53,51,48,51,53,50,48,53,50,50,51,53,49,41,48,73,70,34,71,79,41,52,79,34,50,74,46,79,43,46,46,86,43,70,34,45,23,48,50,51,50,50,50,48,52,46,57,52,62,69,39,90,84,47,59,72,77,40,27,35,36,39,38,34,29,50,76,42,62,55,61,51,92

Foldseek 3Di:
DPPDDAAAEEAEELLVLLCCLQPVDLLDLQDADDLVSSLVSSLVVVVVVCVVRLHQAEYEYEQAAAEPPVVVVVVVVVLVVSVVVSVVSVVVCVVVVHDHDPDDRDRPCCSDQPHPSQVVSLVVVVVSLVVCCVPPPSCPNYHYYYHGRNDHDGSLCVVVVVVVVQCPDPPHDPPRHYDYDDDDVPPVVVD/DPPDDAAAEEAEELLVLLCCLQPVDLLDLQDADDLVSSLVSSLVVVVVVCVVRLHQAEYEYEQAAAEPPVVVVVVVVVLVVSVVVSVVSVVVCVVVVHDHDPDDRDRPCCSDQPHPSQVVSLVVVVVSLVVCCVPPPSCPNYHYYYHGRNDHDGSLCVVVVVVVVQCPDPPDDPPRHYDYDDDDVPPVVVD